Protein AF-A0A820M2E5-F1 (afdb_monomer_lite)

Foldseek 3Di:
DLVVLQVVLVCLLAPVCVQCVDPVSVVVLVVLLVVLLCVLPVDPPDDLVVNCSSQQHPDLSSLNSNVVVLVVDPQLQRSSLVSVLSSLLSVLVSCLVVVVCLPPPNLLSNLLCLVPPQLQDPVLVVLLLLLLDLDRDPVSDHSNSLSRQQRSLSSQLSNQLRADPDRPDALLRSCVRCVVSLVSSCVSCVVPVVVDDPSSVRSNVSNVSSNVSSCCGRNRGPPPNPSD

pLDDT: mean 89.47, std 9.63, range [47.59, 97.31]

Organism: NCBI:txid433720

Structure (mmCIF, N/CA/C/O backbone):
data_AF-A0A820M2E5-F1
#
_entry.id   AF-A0A820M2E5-F1
#
loop_
_atom_site.group_PDB
_atom_site.id
_atom_site.type_symbol
_atom_site.label_atom_id
_atom_site.label_alt_id
_atom_site.label_comp_id
_atom_site.label_asym_id
_atom_site.label_entity_id
_atom_site.label_seq_id
_atom_site.pdbx_PDB_ins_code
_atom_site.Cartn_x
_atom_site.Cartn_y
_atom_site.Cartn_z
_atom_site.occupancy
_atom_site.B_iso_or_equiv
_atom_site.auth_seq_id
_atom_site.auth_comp_id
_atom_site.auth_asym_id
_atom_site.auth_atom_id
_atom_site.pdbx_PDB_model_num
ATOM 1 N N . LEU A 1 1 ? 5.929 -10.810 -19.719 1.00 85.88 1 LEU A N 1
ATOM 2 C CA . LEU A 1 1 ? 5.549 -10.339 -18.376 1.00 85.88 1 LEU A CA 1
ATOM 3 C C . LEU A 1 1 ? 5.476 -8.819 -18.314 1.00 85.88 1 LEU A C 1
ATOM 5 O O . LEU A 1 1 ? 4.366 -8.333 -18.253 1.00 85.88 1 LEU A O 1
ATOM 9 N N . LEU A 1 2 ? 6.574 -8.076 -18.508 1.00 86.81 2 LEU A N 1
ATOM 10 C CA . LEU A 1 2 ? 6.576 -6.595 -18.516 1.00 86.81 2 LEU A CA 1
ATOM 11 C C . LEU A 1 2 ? 5.449 -5.949 -19.348 1.00 86.81 2 LEU A C 1
ATOM 13 O O . LEU A 1 2 ? 4.781 -5.033 -18.896 1.00 86.81 2 LEU A O 1
ATOM 17 N N . LYS A 1 3 ? 5.160 -6.474 -20.549 1.00 91.25 3 LYS A N 1
ATOM 18 C CA . LYS A 1 3 ? 4.032 -5.988 -21.373 1.00 91.25 3 LYS A CA 1
ATOM 19 C C . LYS A 1 3 ? 2.658 -6.162 -20.710 1.00 91.25 3 LYS A C 1
ATOM 21 O O . LYS A 1 3 ? 1.766 -5.359 -20.957 1.00 91.25 3 LYS A O 1
ATOM 26 N N . LEU A 1 4 ? 2.480 -7.233 -19.937 1.00 91.00 4 LEU A N 1
ATOM 27 C CA . LEU A 1 4 ? 1.252 -7.520 -19.198 1.00 91.00 4 LEU A CA 1
ATOM 28 C C . LEU A 1 4 ? 1.141 -6.621 -17.960 1.00 91.00 4 LEU A C 1
ATOM 30 O O . LEU A 1 4 ? 0.063 -6.091 -17.727 1.00 91.00 4 LEU A O 1
ATOM 34 N N . GLU A 1 5 ? 2.249 -6.370 -17.254 1.00 90.50 5 GLU A N 1
ATOM 35 C CA . GLU A 1 5 ? 2.303 -5.387 -16.157 1.00 90.50 5 GLU A CA 1
ATOM 36 C C . GLU A 1 5 ? 1.953 -3.990 -16.634 1.00 90.50 5 GLU A C 1
ATOM 38 O O . GLU A 1 5 ? 1.050 -3.344 -16.112 1.00 90.50 5 GLU A O 1
ATOM 43 N N . TYR A 1 6 ? 2.610 -3.552 -17.704 1.00 91.19 6 TYR A N 1
ATOM 44 C CA . TYR A 1 6 ? 2.337 -2.262 -18.312 1.00 91.19 6 TYR A CA 1
ATOM 45 C C . TYR A 1 6 ? 0.868 -2.136 -18.742 1.00 91.19 6 TYR A C 1
ATOM 47 O O . TYR A 1 6 ? 0.230 -1.101 -18.540 1.00 91.19 6 TYR A O 1
ATOM 55 N N . TRP A 1 7 ? 0.301 -3.202 -19.319 1.00 92.94 7 TRP A N 1
ATOM 56 C CA . TRP A 1 7 ? -1.123 -3.244 -19.644 1.00 92.94 7 TRP A CA 1
ATOM 57 C C . TRP A 1 7 ? -1.994 -3.113 -18.391 1.00 92.94 7 TRP A C 1
ATOM 59 O O . TRP A 1 7 ? -2.935 -2.321 -18.407 1.00 92.94 7 TRP A O 1
ATOM 69 N N . ALA A 1 8 ? -1.671 -3.833 -17.315 1.00 93.31 8 ALA A N 1
ATOM 70 C CA . ALA A 1 8 ? -2.416 -3.776 -16.066 1.00 93.31 8 ALA A CA 1
ATOM 71 C C . ALA A 1 8 ? -2.388 -2.361 -15.466 1.00 93.31 8 ALA A C 1
ATOM 73 O O . ALA A 1 8 ? -3.453 -1.824 -15.162 1.00 93.31 8 ALA A O 1
ATOM 74 N N . TRP A 1 9 ? -1.220 -1.707 -15.420 1.00 93.19 9 TRP A N 1
ATOM 75 C CA . TRP A 1 9 ? -1.083 -0.335 -14.919 1.00 93.19 9 TRP A CA 1
ATOM 76 C C . TRP A 1 9 ? -1.923 0.631 -15.741 1.00 93.19 9 TRP A C 1
ATOM 78 O O . TRP A 1 9 ? -2.683 1.423 -15.194 1.00 93.19 9 TRP A O 1
ATOM 88 N N . LYS A 1 10 ? -1.858 0.517 -17.068 1.00 93.62 10 LYS A N 1
ATOM 89 C CA . LYS A 1 10 ? -2.618 1.370 -17.986 1.00 93.62 10 LYS A CA 1
ATOM 90 C C . LYS A 1 10 ? -4.130 1.179 -17.887 1.00 93.62 10 LYS A C 1
ATOM 92 O O . LYS A 1 10 ? -4.878 2.120 -18.153 1.00 93.62 10 LYS A O 1
ATOM 97 N N . VAL A 1 11 ? -4.588 -0.038 -17.602 1.00 93.12 11 VAL A N 1
ATOM 98 C CA . VAL A 1 11 ? -6.012 -0.317 -17.396 1.00 93.12 11 VAL A CA 1
ATOM 99 C C . VAL A 1 11 ? -6.471 0.264 -16.065 1.00 93.12 11 VAL A C 1
ATOM 101 O O . VAL A 1 11 ? -7.485 0.956 -16.036 1.00 93.12 11 VAL A O 1
ATOM 104 N N . LEU A 1 12 ? -5.713 0.021 -14.995 1.00 92.75 12 LEU A N 1
ATOM 105 C CA . LEU A 1 12 ? -6.026 0.476 -13.640 1.00 92.75 12 LEU A CA 1
ATOM 106 C C . LEU A 1 12 ? -5.887 1.994 -13.463 1.00 92.75 12 LEU A C 1
ATOM 108 O O . LEU A 1 12 ? -6.545 2.559 -12.602 1.00 92.75 12 LEU A O 1
ATOM 112 N N . SER A 1 13 ? -5.089 2.671 -14.290 1.00 93.50 13 SER A N 1
ATOM 113 C CA . SER A 1 13 ? -4.938 4.133 -14.274 1.00 93.50 13 SER A CA 1
ATOM 114 C C . SER A 1 13 ? -6.010 4.888 -15.068 1.00 93.50 13 SER A C 1
ATOM 116 O O . SER A 1 13 ? -5.871 6.084 -15.324 1.00 93.50 13 SER A O 1
ATOM 118 N N . LYS A 1 14 ? -7.020 4.195 -15.590 1.00 90.12 14 LYS A N 1
ATOM 119 C CA . LYS A 1 14 ? -8.089 4.766 -16.420 1.00 90.12 14 LYS A CA 1
ATOM 120 C C . LYS A 1 14 ? -9.437 4.326 -15.863 1.00 90.12 14 LYS A C 1
ATOM 122 O O . LYS A 1 14 ? -9.546 3.948 -14.709 1.00 90.12 14 LYS A O 1
ATOM 127 N N . ASP A 1 15 ? -10.488 4.359 -16.677 1.00 83.38 15 ASP A N 1
ATOM 128 C CA . ASP A 1 15 ? -11.748 3.722 -16.310 1.00 83.38 15 ASP A CA 1
ATOM 129 C C . ASP A 1 15 ? -11.606 2.188 -16.352 1.00 83.38 15 ASP A C 1
ATOM 131 O O . ASP A 1 15 ? -11.762 1.538 -17.399 1.00 83.38 15 ASP A O 1
ATOM 135 N N . SER A 1 16 ? -11.255 1.622 -15.196 1.00 86.31 16 SER A N 1
ATOM 136 C CA . SER A 1 16 ? -11.051 0.187 -15.030 1.00 86.31 16 SER A CA 1
ATOM 137 C C . SER A 1 16 ? -12.342 -0.587 -14.742 1.00 86.31 16 SER A C 1
ATOM 139 O O . SER A 1 16 ? -12.311 -1.817 -14.799 1.00 86.31 16 SER A O 1
ATOM 141 N N . TYR A 1 17 ? -13.491 0.080 -14.535 1.00 86.62 17 TYR A N 1
ATOM 142 C CA . TYR A 1 17 ? -14.762 -0.559 -14.149 1.00 86.62 17 TYR A CA 1
ATOM 143 C C . TYR A 1 17 ? -15.252 -1.602 -15.156 1.00 86.62 17 TYR A C 1
ATOM 145 O O . TYR A 1 17 ? -15.780 -2.645 -14.771 1.00 86.62 17 TYR A O 1
ATOM 153 N N . GLN A 1 18 ? -15.022 -1.368 -16.450 1.00 86.06 18 GLN A N 1
ATOM 154 C CA . GLN A 1 18 ? -15.348 -2.343 -17.499 1.00 86.06 18 GLN A CA 1
ATOM 155 C C . GLN A 1 18 ? -14.561 -3.663 -17.363 1.00 86.06 18 GLN A C 1
ATOM 157 O O . GLN A 1 18 ? -15.005 -4.688 -17.878 1.00 86.06 18 GLN A O 1
ATOM 162 N N . TRP A 1 19 ? -13.414 -3.642 -16.674 1.00 88.38 19 TRP A N 1
ATOM 163 C CA . TRP A 1 19 ? -12.538 -4.792 -16.452 1.00 88.38 19 TRP A CA 1
ATOM 164 C C . TRP A 1 19 ? -12.766 -5.392 -15.063 1.00 88.38 19 TRP A C 1
ATOM 166 O O . TRP A 1 19 ? -13.114 -6.562 -14.963 1.00 88.38 19 TRP A O 1
ATOM 176 N N . ILE A 1 20 ? -12.639 -4.604 -13.991 1.00 87.38 20 ILE A N 1
ATOM 177 C CA . ILE A 1 20 ? -12.653 -5.115 -12.605 1.00 87.38 20 ILE A CA 1
ATOM 178 C C . ILE A 1 20 ? -14.000 -5.724 -12.187 1.00 87.38 20 ILE A C 1
ATOM 180 O O . ILE A 1 20 ? -14.029 -6.605 -11.333 1.00 87.38 20 ILE A O 1
ATOM 184 N N . ASN A 1 21 ? -15.104 -5.326 -12.830 1.00 87.25 21 ASN A N 1
ATOM 185 C CA . ASN A 1 21 ? -16.430 -5.892 -12.568 1.00 87.25 21 ASN A CA 1
ATOM 186 C C . ASN A 1 21 ? -16.652 -7.254 -13.243 1.00 87.25 21 ASN A C 1
ATOM 188 O O . ASN A 1 21 ? -17.656 -7.919 -12.989 1.00 87.25 21 ASN A O 1
ATOM 192 N N . GLN A 1 22 ? -15.739 -7.683 -14.116 1.00 91.19 22 GLN A N 1
ATOM 193 C CA . GLN A 1 22 ? -15.804 -8.997 -14.742 1.00 91.19 22 GLN A CA 1
ATOM 194 C C . GLN A 1 22 ? -14.931 -9.988 -13.957 1.00 91.19 22 GLN A C 1
ATOM 196 O O . GLN A 1 22 ? -13.719 -9.772 -13.844 1.00 91.19 22 GLN A O 1
ATOM 201 N N . PRO A 1 23 ? -15.482 -11.127 -13.493 1.00 92.44 23 PRO A N 1
ATOM 202 C CA . PRO A 1 23 ? -14.745 -12.084 -12.663 1.00 92.44 23 PRO A CA 1
ATOM 203 C C . PRO A 1 23 ? -13.421 -12.569 -13.271 1.00 92.44 23 PRO A C 1
ATOM 205 O O . PRO A 1 23 ? -12.440 -12.755 -12.556 1.00 92.44 23 PRO A O 1
ATOM 208 N N . ASN A 1 24 ? -13.365 -12.731 -14.597 1.00 93.12 24 ASN A N 1
ATOM 209 C CA . ASN A 1 24 ? -12.165 -13.201 -15.294 1.00 93.12 24 ASN A CA 1
ATOM 210 C C . ASN A 1 24 ? -11.008 -12.197 -15.215 1.00 93.12 24 ASN A C 1
ATOM 212 O O . ASN A 1 24 ? -9.865 -12.597 -15.005 1.00 93.12 24 ASN A O 1
ATOM 216 N N . TYR A 1 25 ? -11.296 -10.903 -15.370 1.00 92.25 25 TYR A N 1
ATOM 217 C CA . TYR A 1 25 ? -10.277 -9.857 -15.290 1.00 92.25 25 TYR A CA 1
ATOM 218 C C . TYR A 1 25 ? -9.875 -9.585 -13.845 1.00 92.25 25 TYR A C 1
ATOM 220 O O . TYR A 1 25 ? -8.689 -9.427 -13.574 1.00 92.25 25 TYR A O 1
ATOM 228 N N . LEU A 1 26 ? -10.824 -9.626 -12.908 1.00 92.62 26 LEU A N 1
ATOM 229 C CA . LEU A 1 26 ? -10.514 -9.566 -11.481 1.00 92.62 26 LEU A CA 1
ATOM 230 C C . LEU A 1 26 ? -9.546 -10.691 -11.072 1.00 92.62 26 LEU A C 1
ATOM 232 O O . LEU A 1 26 ? -8.508 -10.433 -10.465 1.00 92.62 26 LEU A O 1
ATOM 236 N N . ASN A 1 27 ? -9.834 -11.931 -11.483 1.00 94.06 27 ASN A N 1
ATOM 237 C CA . ASN A 1 27 ? -8.951 -13.069 -11.234 1.00 94.06 27 ASN A CA 1
ATOM 238 C C . ASN A 1 27 ? -7.590 -12.920 -11.931 1.00 94.06 27 ASN A C 1
ATOM 240 O O . ASN A 1 27 ? -6.564 -13.294 -11.363 1.00 94.06 27 ASN A O 1
ATOM 244 N N . LEU A 1 28 ? -7.561 -12.354 -13.142 1.00 93.94 28 LEU A N 1
ATOM 245 C CA . LEU A 1 28 ? -6.315 -12.055 -13.844 1.00 93.94 28 LEU A CA 1
ATOM 246 C C . LEU A 1 28 ? -5.443 -11.084 -13.040 1.00 93.94 28 LEU A C 1
ATOM 248 O O . LEU A 1 28 ? -4.263 -11.371 -12.866 1.00 93.94 28 LEU A O 1
ATOM 252 N N . PHE A 1 29 ? -6.005 -9.989 -12.517 1.00 94.69 29 PHE A N 1
ATOM 253 C CA . PHE A 1 29 ? -5.252 -9.041 -11.692 1.00 94.69 29 PHE A CA 1
ATOM 254 C C . PHE A 1 29 ? -4.694 -9.713 -10.437 1.00 94.69 29 PHE A C 1
ATOM 256 O O . PHE A 1 29 ? -3.494 -9.629 -10.192 1.00 94.69 29 PHE A O 1
ATOM 263 N N . TYR A 1 30 ? -5.511 -10.457 -9.685 1.00 94.00 30 TYR A N 1
ATOM 264 C CA . TYR A 1 30 ? -5.023 -11.168 -8.497 1.00 94.00 30 TYR A CA 1
ATOM 265 C C . TYR A 1 30 ? -3.935 -12.195 -8.819 1.00 94.00 30 TYR A C 1
ATOM 267 O O . TYR A 1 30 ? -2.933 -12.279 -8.107 1.00 94.00 30 TYR A O 1
ATOM 275 N N . THR A 1 31 ? -4.102 -12.941 -9.911 1.00 94.50 31 THR A N 1
ATOM 276 C CA . THR A 1 31 ? -3.107 -13.918 -10.365 1.00 94.50 31 THR A CA 1
ATOM 277 C C . THR A 1 31 ? -1.801 -13.228 -10.738 1.00 94.50 31 THR A C 1
ATOM 279 O O . THR A 1 31 ? -0.737 -13.691 -10.336 1.00 94.50 31 THR A O 1
ATOM 282 N N . LEU A 1 32 ? -1.872 -12.109 -11.463 1.00 93.69 32 LEU A N 1
ATOM 283 C CA . LEU A 1 32 ? -0.703 -11.337 -11.873 1.00 93.69 32 LEU A CA 1
ATOM 284 C C . LEU A 1 32 ? 0.063 -10.804 -10.660 1.00 93.69 32 LEU A C 1
ATOM 286 O O . LEU A 1 32 ? 1.264 -11.021 -10.539 1.00 93.69 32 LEU A O 1
ATOM 290 N N . ILE A 1 33 ? -0.652 -10.199 -9.711 1.00 92.94 33 ILE A N 1
ATOM 291 C CA . ILE A 1 33 ? -0.074 -9.660 -8.478 1.00 92.94 33 ILE A CA 1
ATOM 292 C C . ILE A 1 33 ? 0.615 -10.757 -7.660 1.00 92.94 33 ILE A C 1
ATOM 294 O O . ILE A 1 33 ? 1.745 -10.580 -7.202 1.00 92.94 33 ILE A O 1
ATOM 298 N N . SER A 1 34 ? -0.051 -11.902 -7.485 1.00 92.44 34 SER A N 1
ATOM 299 C CA . SER A 1 34 ? 0.506 -13.042 -6.754 1.00 92.44 34 SER A CA 1
ATOM 300 C C . SER A 1 34 ? 1.724 -13.631 -7.466 1.00 92.44 34 SER A C 1
ATOM 302 O O . SER A 1 34 ? 2.729 -13.951 -6.827 1.00 92.44 34 SER A O 1
ATOM 304 N N . PHE A 1 35 ? 1.665 -13.737 -8.793 1.00 92.25 35 PHE A N 1
ATOM 305 C CA . PHE A 1 35 ? 2.780 -14.207 -9.602 1.00 92.25 35 PHE A CA 1
ATOM 306 C C . PHE A 1 35 ? 3.997 -13.285 -9.461 1.00 92.25 35 PHE A C 1
ATOM 308 O O . PHE A 1 35 ? 5.088 -13.776 -9.182 1.00 92.25 35 PHE A O 1
ATOM 315 N N . ASN A 1 36 ? 3.810 -11.966 -9.556 1.00 89.94 36 ASN A N 1
ATOM 316 C CA . ASN A 1 36 ? 4.900 -11.000 -9.405 1.00 89.94 36 ASN A CA 1
ATOM 317 C C . ASN A 1 36 ? 5.491 -11.016 -8.009 1.00 89.94 36 ASN A C 1
ATOM 319 O O . ASN A 1 36 ? 6.707 -11.010 -7.882 1.00 89.94 36 ASN A O 1
ATOM 323 N N . LYS A 1 37 ? 4.653 -11.093 -6.969 1.00 92.56 37 LYS A N 1
ATOM 324 C CA . LYS A 1 37 ? 5.135 -11.217 -5.591 1.00 92.56 37 LYS A CA 1
ATOM 325 C C . LYS A 1 37 ? 6.072 -12.418 -5.459 1.00 92.56 37 LYS A C 1
ATOM 327 O O . LYS A 1 37 ? 7.194 -12.279 -4.991 1.00 92.56 37 LYS A O 1
ATOM 332 N N . ASN A 1 38 ? 5.645 -13.589 -5.930 1.00 92.38 38 ASN A N 1
ATOM 333 C CA . ASN A 1 38 ? 6.494 -14.777 -5.889 1.00 92.38 38 ASN A CA 1
ATOM 334 C C . ASN A 1 38 ? 7.771 -14.597 -6.718 1.00 92.38 38 ASN A C 1
ATOM 336 O O . ASN A 1 38 ? 8.840 -14.984 -6.264 1.00 92.38 38 ASN A O 1
ATOM 340 N N . LEU A 1 39 ? 7.670 -14.003 -7.909 1.00 90.38 39 LEU A N 1
ATOM 341 C CA . LEU A 1 39 ? 8.815 -13.779 -8.787 1.00 90.38 39 LEU A CA 1
ATOM 342 C C . LEU A 1 39 ? 9.854 -12.832 -8.166 1.00 90.38 39 LEU A C 1
ATOM 344 O O . LEU A 1 39 ? 11.046 -13.083 -8.279 1.00 90.38 39 LEU A O 1
ATOM 348 N N . ILE A 1 40 ? 9.400 -11.760 -7.520 1.00 91.00 40 ILE A N 1
ATOM 349 C CA . ILE A 1 40 ? 10.244 -10.702 -6.957 1.00 91.00 40 ILE A CA 1
ATOM 350 C C . ILE A 1 40 ? 10.915 -11.167 -5.662 1.00 91.00 40 ILE A C 1
ATOM 352 O O . ILE A 1 40 ? 12.115 -10.963 -5.506 1.00 91.00 40 ILE A O 1
ATOM 356 N N . PHE A 1 41 ? 10.165 -11.822 -4.772 1.00 92.12 41 PHE A N 1
ATOM 357 C CA . PHE A 1 41 ? 10.609 -12.085 -3.397 1.00 92.12 41 PHE A CA 1
ATOM 358 C C . PHE A 1 41 ? 11.112 -13.515 -3.143 1.00 92.12 41 PHE A C 1
ATOM 360 O O . PHE A 1 41 ? 11.734 -13.755 -2.116 1.00 92.12 41 PHE A O 1
ATOM 367 N N . ASN A 1 42 ? 10.874 -14.473 -4.051 1.00 92.19 42 ASN A N 1
ATOM 368 C CA . ASN A 1 42 ? 11.311 -15.869 -3.858 1.00 92.19 42 ASN A CA 1
ATOM 369 C C . ASN A 1 42 ? 12.410 -16.320 -4.837 1.00 92.19 42 ASN A C 1
ATOM 371 O O . ASN A 1 42 ? 12.775 -17.498 -4.841 1.00 92.19 42 ASN A O 1
ATOM 375 N N . TYR A 1 43 ? 12.910 -15.427 -5.697 1.00 89.50 43 TYR A N 1
ATOM 376 C CA . TYR A 1 43 ? 13.923 -15.754 -6.704 1.00 89.50 43 TYR A CA 1
ATOM 377 C C . TYR A 1 43 ? 15.081 -14.748 -6.690 1.00 89.50 43 TYR A C 1
ATOM 379 O O . TYR A 1 43 ? 15.100 -13.773 -7.442 1.00 89.50 43 TYR A O 1
ATOM 387 N N . ASP A 1 44 ? 16.097 -15.050 -5.883 1.00 86.88 44 ASP A N 1
ATOM 388 C CA . ASP A 1 44 ? 17.257 -14.176 -5.644 1.00 86.88 44 ASP A CA 1
ATOM 389 C C . ASP A 1 44 ? 18.145 -13.948 -6.878 1.00 86.88 44 ASP A C 1
ATOM 391 O O . ASP A 1 44 ? 18.918 -12.998 -6.921 1.00 86.88 44 ASP A O 1
ATOM 395 N N . TYR A 1 45 ? 18.052 -14.801 -7.904 1.00 91.00 45 TYR A N 1
ATOM 396 C CA . TYR A 1 45 ? 18.866 -14.668 -9.119 1.00 91.00 45 TYR A CA 1
ATOM 397 C C . TYR A 1 45 ? 18.356 -13.597 -10.095 1.00 91.00 45 TYR A C 1
ATOM 399 O O . TYR A 1 45 ? 19.003 -13.344 -11.113 1.00 91.00 45 TYR A O 1
ATOM 407 N N . ILE A 1 46 ? 17.173 -13.026 -9.854 1.00 91.25 46 ILE A N 1
ATOM 408 C CA . ILE A 1 46 ? 16.621 -11.960 -10.692 1.00 91.25 46 ILE A CA 1
ATOM 409 C C . ILE A 1 46 ? 17.199 -10.632 -10.212 1.00 91.25 46 ILE A C 1
ATOM 411 O O . ILE A 1 46 ? 17.102 -10.307 -9.034 1.00 91.25 46 ILE A O 1
ATOM 415 N N . ASP A 1 47 ? 17.775 -9.867 -11.137 1.00 93.19 47 ASP A N 1
ATOM 416 C CA . ASP A 1 47 ? 18.321 -8.539 -10.859 1.00 93.19 47 ASP A CA 1
ATOM 417 C C . ASP A 1 47 ? 17.242 -7.581 -10.328 1.00 93.19 47 ASP A C 1
ATOM 419 O O . ASP A 1 47 ? 16.119 -7.544 -10.848 1.00 93.19 47 ASP A O 1
ATOM 423 N N . ASP A 1 48 ? 17.586 -6.777 -9.323 1.00 93.38 48 ASP A N 1
ATOM 424 C CA . ASP A 1 48 ? 16.617 -5.907 -8.656 1.00 93.38 48 ASP A CA 1
ATOM 425 C C . ASP A 1 48 ? 16.079 -4.808 -9.578 1.00 93.38 48 ASP A C 1
ATOM 427 O O . ASP A 1 48 ? 14.929 -4.406 -9.423 1.00 93.38 48 ASP A O 1
ATOM 431 N N . ASN A 1 49 ? 16.816 -4.385 -10.614 1.00 93.38 49 ASN A N 1
ATOM 432 C CA . ASN A 1 49 ? 16.274 -3.452 -11.608 1.00 93.38 49 ASN A CA 1
ATOM 433 C C . ASN A 1 49 ? 15.183 -4.110 -12.461 1.00 93.38 49 ASN A C 1
ATOM 435 O O . ASN A 1 49 ? 14.225 -3.452 -12.867 1.00 93.38 49 ASN A O 1
ATOM 439 N N . ILE A 1 50 ? 15.295 -5.417 -12.727 1.00 92.12 50 ILE A N 1
ATOM 440 C CA . ILE A 1 50 ? 14.245 -6.171 -13.424 1.00 92.12 50 ILE A CA 1
ATOM 441 C C . ILE A 1 50 ? 13.027 -6.323 -12.510 1.00 92.12 50 ILE A C 1
ATOM 443 O O . ILE A 1 50 ? 11.900 -6.152 -12.978 1.00 92.12 50 ILE A O 1
ATOM 447 N N . LYS A 1 51 ? 13.237 -6.615 -11.219 1.00 93.50 51 LYS A N 1
ATOM 448 C CA . LYS A 1 51 ? 12.155 -6.664 -10.221 1.00 93.50 51 LYS A CA 1
ATOM 449 C C . LYS A 1 51 ? 11.442 -5.312 -10.113 1.00 93.50 51 LYS A C 1
ATOM 451 O O . LYS A 1 51 ? 10.216 -5.269 -10.184 1.00 93.50 51 LYS A O 1
ATOM 456 N N . ALA A 1 52 ? 12.201 -4.219 -10.047 1.00 93.44 52 ALA A N 1
ATOM 457 C CA . ALA A 1 52 ? 11.677 -2.859 -10.030 1.00 93.44 52 ALA A CA 1
ATOM 458 C C . ALA A 1 52 ? 10.838 -2.563 -11.281 1.00 93.44 52 ALA A C 1
ATOM 460 O O . ALA A 1 52 ? 9.706 -2.116 -11.153 1.00 93.44 52 ALA A O 1
ATOM 461 N N . ALA A 1 53 ? 11.327 -2.895 -12.481 1.00 91.56 53 ALA A N 1
ATOM 462 C CA . ALA A 1 53 ? 10.596 -2.677 -13.736 1.00 91.56 53 ALA A CA 1
ATOM 463 C C . ALA A 1 53 ? 9.305 -3.513 -13.873 1.00 91.56 53 ALA A C 1
ATOM 465 O O . ALA A 1 53 ? 8.445 -3.205 -14.696 1.00 91.56 53 ALA A O 1
ATOM 466 N N . LEU A 1 54 ? 9.164 -4.599 -13.106 1.00 90.75 54 LEU A N 1
ATOM 467 C CA . LEU A 1 54 ? 7.931 -5.390 -13.052 1.00 90.75 54 LEU A CA 1
ATOM 468 C C . LEU A 1 54 ? 6.880 -4.789 -12.120 1.00 90.75 54 LEU A C 1
ATOM 470 O O . LEU A 1 54 ? 5.700 -5.103 -12.259 1.00 90.75 54 LEU A O 1
ATOM 474 N N . LEU A 1 55 ? 7.304 -3.978 -11.156 1.00 91.69 55 LEU A N 1
ATOM 475 C CA . LEU A 1 55 ? 6.473 -3.576 -10.032 1.00 91.69 55 LEU A CA 1
ATOM 476 C C . LEU A 1 55 ? 6.183 -2.076 -10.015 1.00 91.69 55 LEU A C 1
ATOM 478 O O . LEU A 1 55 ? 5.060 -1.677 -9.730 1.00 91.69 55 LEU A O 1
ATOM 482 N N . ILE A 1 56 ? 7.176 -1.253 -10.332 1.00 92.75 56 ILE A N 1
ATOM 483 C CA . ILE A 1 56 ? 7.066 0.201 -10.376 1.00 92.75 56 ILE A CA 1
ATOM 484 C C . ILE A 1 56 ? 6.572 0.588 -11.778 1.00 92.75 56 ILE A C 1
ATOM 486 O O . ILE A 1 56 ? 7.163 0.148 -12.765 1.00 92.75 56 ILE A O 1
ATOM 490 N N . PRO A 1 57 ? 5.493 1.382 -11.908 1.00 92.38 57 PRO A N 1
ATOM 491 C CA . PRO A 1 57 ? 5.015 1.807 -13.219 1.00 92.38 57 PRO A CA 1
ATOM 492 C C . PRO A 1 57 ? 6.038 2.699 -13.921 1.00 92.38 57 PRO A C 1
ATOM 494 O O . PRO A 1 57 ? 6.825 3.373 -13.274 1.00 92.38 57 PRO A O 1
ATOM 497 N N . ASP A 1 58 ? 5.966 2.775 -15.249 1.00 88.56 58 ASP A N 1
ATOM 498 C CA . ASP A 1 58 ? 6.947 3.526 -16.047 1.00 88.56 58 ASP A CA 1
ATOM 499 C C . ASP A 1 58 ? 6.793 5.056 -15.955 1.00 88.56 58 ASP A C 1
ATOM 501 O O . ASP A 1 58 ? 7.700 5.800 -16.329 1.00 88.56 58 ASP A O 1
ATOM 505 N N . THR A 1 59 ? 5.625 5.557 -15.535 1.00 94.25 59 THR A N 1
ATOM 506 C CA . THR A 1 59 ? 5.308 6.995 -15.588 1.00 94.25 59 THR A CA 1
ATOM 507 C C . THR A 1 59 ? 4.445 7.451 -14.419 1.00 94.25 59 THR A C 1
ATOM 509 O O . THR A 1 59 ? 3.498 6.755 -14.044 1.00 94.25 59 THR A O 1
ATOM 512 N N . ILE A 1 60 ? 4.678 8.682 -13.958 1.00 95.62 60 ILE A N 1
ATOM 513 C CA . ILE A 1 60 ? 3.859 9.374 -12.948 1.00 95.62 60 ILE A CA 1
ATOM 514 C C . ILE A 1 60 ? 2.375 9.453 -13.358 1.00 95.62 60 ILE A C 1
ATOM 516 O O . ILE A 1 60 ? 1.498 9.288 -12.514 1.00 95.62 60 ILE A O 1
ATOM 520 N N . ASP A 1 61 ? 2.072 9.613 -14.650 1.00 96.31 61 ASP A N 1
ATOM 521 C CA . ASP A 1 61 ? 0.689 9.685 -15.149 1.00 96.31 61 ASP A CA 1
ATOM 522 C C . ASP A 1 61 ? -0.140 8.429 -14.832 1.00 96.31 61 ASP A C 1
ATOM 524 O O . ASP A 1 61 ? -1.345 8.522 -14.597 1.00 96.31 61 ASP A O 1
ATOM 528 N N . LEU A 1 62 ? 0.493 7.249 -14.791 1.00 95.25 62 LEU A N 1
ATOM 529 C CA . LEU A 1 62 ? -0.185 6.001 -14.423 1.00 95.25 62 LEU A CA 1
ATOM 530 C C . LEU A 1 62 ? -0.576 6.006 -12.938 1.00 95.25 62 LEU A C 1
ATOM 532 O O . LEU A 1 62 ? -1.689 5.610 -12.596 1.00 95.25 62 LEU A O 1
ATOM 536 N N . ILE A 1 63 ? 0.306 6.505 -12.070 1.00 95.81 63 ILE A N 1
ATOM 537 C CA . ILE A 1 63 ? 0.027 6.668 -10.638 1.00 95.81 63 ILE A CA 1
ATOM 538 C C . ILE A 1 63 ? -1.071 7.712 -10.415 1.00 95.81 63 ILE A C 1
ATOM 540 O O . ILE A 1 63 ? -2.036 7.446 -9.700 1.00 95.81 63 ILE A O 1
ATOM 544 N N . ASN A 1 64 ? -0.984 8.863 -11.087 1.00 96.44 64 ASN A N 1
ATOM 545 C CA . ASN A 1 64 ? -2.013 9.901 -11.010 1.00 96.44 64 ASN A CA 1
ATOM 546 C C . ASN A 1 64 ? -3.383 9.372 -11.433 1.00 96.44 64 ASN A C 1
ATOM 548 O O . ASN A 1 64 ? -4.369 9.605 -10.741 1.00 96.44 64 ASN A O 1
ATOM 552 N N . GLY A 1 65 ? -3.444 8.609 -12.527 1.00 96.19 65 GLY A N 1
ATOM 553 C CA . GLY A 1 65 ? -4.689 8.001 -12.986 1.00 96.19 65 GLY A CA 1
ATOM 554 C C . GLY A 1 65 ? -5.310 7.045 -11.962 1.00 96.19 65 GLY A C 1
ATOM 555 O O . GLY A 1 65 ? -6.528 7.043 -11.784 1.00 96.19 65 GLY A O 1
ATOM 556 N N . ILE A 1 66 ? -4.487 6.279 -11.237 1.00 95.81 66 ILE A N 1
ATOM 557 C CA . ILE A 1 66 ? -4.957 5.407 -10.150 1.00 95.81 66 ILE A CA 1
ATOM 558 C C . ILE A 1 66 ? -5.522 6.231 -8.998 1.00 95.81 66 ILE A C 1
ATOM 560 O O . ILE A 1 66 ? -6.635 5.962 -8.548 1.00 95.81 66 ILE A O 1
ATOM 564 N N . PHE A 1 67 ? -4.802 7.255 -8.539 1.00 96.12 67 PHE A N 1
ATOM 565 C CA . PHE A 1 67 ? -5.275 8.105 -7.447 1.00 96.12 67 PHE A CA 1
ATOM 566 C C . PHE A 1 67 ? -6.531 8.899 -7.816 1.00 96.12 67 PHE A C 1
ATOM 568 O O . PHE A 1 67 ? -7.461 9.005 -7.014 1.00 96.12 67 PHE A O 1
ATOM 575 N N . GLU A 1 68 ? -6.632 9.380 -9.055 1.00 95.25 68 GLU A N 1
ATOM 576 C CA . GLU A 1 68 ? -7.869 9.963 -9.573 1.00 95.25 68 GLU A CA 1
ATOM 577 C C . GLU A 1 68 ? -9.031 8.969 -9.525 1.00 95.25 68 GLU A C 1
ATOM 579 O O . GLU A 1 68 ? -10.146 9.349 -9.155 1.00 95.25 68 GLU A O 1
ATOM 584 N N . GLN A 1 69 ? -8.792 7.705 -9.887 1.00 93.94 69 GLN A N 1
ATOM 585 C CA . GLN A 1 69 ? -9.824 6.680 -9.807 1.00 93.94 69 GLN A CA 1
ATOM 586 C C . GLN A 1 69 ? -10.238 6.423 -8.352 1.00 93.94 69 GLN A C 1
ATOM 588 O O . GLN A 1 69 ? -11.436 6.439 -8.073 1.00 93.94 69 GLN A O 1
ATOM 593 N N . ILE A 1 70 ? -9.284 6.281 -7.424 1.00 94.12 70 ILE A N 1
ATOM 594 C CA . ILE A 1 70 ? -9.559 6.150 -5.983 1.00 94.12 70 ILE A CA 1
ATOM 595 C C . ILE A 1 70 ? -10.479 7.274 -5.496 1.00 94.12 70 ILE A C 1
ATOM 597 O O . ILE A 1 70 ? -11.481 7.014 -4.827 1.00 94.12 70 ILE A O 1
ATOM 601 N N . ASN A 1 71 ? -10.175 8.515 -5.875 1.00 92.94 71 ASN A N 1
ATOM 602 C CA . ASN A 1 71 ? -10.928 9.690 -5.440 1.00 92.94 71 ASN A CA 1
ATOM 603 C C . ASN A 1 71 ? -12.349 9.738 -6.029 1.00 92.94 71 ASN A C 1
ATOM 605 O O . ASN A 1 71 ? -13.258 10.297 -5.414 1.00 92.94 71 ASN A O 1
ATOM 609 N N . ARG A 1 72 ? -12.566 9.154 -7.215 1.00 91.94 72 ARG A N 1
ATOM 610 C CA . ARG A 1 72 ? -13.891 9.066 -7.857 1.00 91.94 72 ARG A CA 1
ATOM 611 C C . ARG A 1 72 ? -14.731 7.898 -7.330 1.00 91.94 72 ARG A C 1
ATOM 613 O O . ARG A 1 72 ? -15.958 7.953 -7.443 1.00 91.94 72 ARG A O 1
ATOM 620 N N . THR A 1 73 ? -14.108 6.865 -6.764 1.00 92.69 73 THR A N 1
ATOM 621 C CA . THR A 1 73 ? -14.797 5.672 -6.258 1.00 92.69 73 THR A CA 1
ATOM 622 C C . THR A 1 73 ? -15.582 5.968 -4.976 1.00 92.69 73 THR A C 1
ATOM 624 O O . THR A 1 73 ? -15.034 6.340 -3.931 1.00 92.69 73 THR A O 1
ATOM 627 N N . LYS A 1 74 ? -16.905 5.780 -5.068 1.00 91.56 74 LYS A N 1
ATOM 628 C CA . LYS A 1 74 ? -17.865 6.008 -3.975 1.00 91.56 74 LYS A CA 1
ATOM 629 C C . LYS A 1 74 ? -18.223 4.749 -3.191 1.00 91.56 74 LYS A C 1
ATOM 631 O O . LYS A 1 74 ? -18.704 4.880 -2.074 1.00 91.56 74 LYS A O 1
ATOM 636 N N . ASP A 1 75 ? -18.052 3.570 -3.784 1.00 93.81 75 ASP A N 1
ATOM 637 C CA . ASP A 1 75 ? -18.273 2.308 -3.082 1.00 93.81 75 ASP A CA 1
ATOM 638 C C . ASP A 1 75 ? -17.063 2.010 -2.191 1.00 93.81 75 ASP A C 1
ATOM 640 O O . ASP A 1 75 ? -15.944 1.827 -2.671 1.00 93.81 75 ASP A O 1
ATOM 644 N N . ASP A 1 76 ? -17.283 1.976 -0.881 1.00 93.19 76 ASP A N 1
ATOM 645 C CA . ASP A 1 76 ? -16.224 1.709 0.088 1.00 93.19 76 ASP A CA 1
ATOM 646 C C . ASP A 1 76 ? -15.716 0.261 0.024 1.00 93.19 76 ASP A C 1
ATOM 648 O O . ASP A 1 76 ? -14.638 -0.026 0.542 1.00 93.19 76 ASP A O 1
ATOM 652 N N . ASN A 1 77 ? -16.466 -0.650 -0.606 1.00 94.25 77 ASN A N 1
ATOM 653 C CA . ASN A 1 77 ? -16.095 -2.053 -0.793 1.00 94.25 77 ASN A CA 1
ATOM 654 C C . ASN A 1 77 ? -15.686 -2.381 -2.235 1.00 94.25 77 ASN A C 1
ATOM 656 O O . ASN A 1 77 ? -15.626 -3.557 -2.601 1.00 94.25 77 ASN A O 1
ATOM 660 N N . ASP A 1 78 ? -15.378 -1.365 -3.044 1.00 94.44 78 ASP A N 1
ATOM 661 C CA . ASP A 1 78 ? -14.990 -1.560 -4.437 1.00 94.44 78 ASP A CA 1
ATOM 662 C C . ASP A 1 78 ? -13.766 -2.503 -4.553 1.00 94.44 78 ASP A C 1
ATOM 664 O O . ASP A 1 78 ? -12.761 -2.308 -3.844 1.00 94.44 78 ASP A O 1
ATOM 668 N N . PRO A 1 79 ? -13.805 -3.525 -5.434 1.00 93.56 79 PRO A N 1
ATOM 669 C CA . PRO A 1 79 ? -12.679 -4.429 -5.669 1.00 93.56 79 PRO A CA 1
ATOM 670 C C . PRO A 1 79 ? -11.392 -3.715 -6.095 1.00 93.56 79 PRO A C 1
ATOM 672 O O . PRO A 1 79 ? -10.299 -4.217 -5.818 1.00 93.56 79 PRO A O 1
ATOM 675 N N . PHE A 1 80 ? -11.506 -2.539 -6.722 1.00 95.44 80 PHE A N 1
ATOM 676 C CA . PHE A 1 80 ? -10.381 -1.709 -7.142 1.00 95.44 80 PHE A CA 1
ATOM 677 C C . PHE A 1 80 ? -9.414 -1.419 -5.994 1.00 95.44 80 PHE A C 1
ATOM 679 O O . PHE A 1 80 ? -8.207 -1.593 -6.155 1.00 95.44 80 PHE A O 1
ATOM 686 N N . PHE A 1 81 ? -9.937 -1.070 -4.812 1.00 95.81 81 PHE A N 1
ATOM 687 C CA . PHE A 1 81 ? -9.111 -0.819 -3.629 1.00 95.81 81 PHE A CA 1
ATOM 688 C C . PHE A 1 81 ? -8.269 -2.031 -3.260 1.00 95.81 81 PHE A C 1
ATOM 690 O O . PHE A 1 81 ? -7.096 -1.889 -2.943 1.00 95.81 81 PHE A O 1
ATOM 697 N N . THR A 1 82 ? -8.835 -3.235 -3.360 1.00 95.00 82 THR A N 1
ATOM 698 C CA . THR A 1 82 ? -8.099 -4.461 -3.032 1.00 95.00 82 THR A CA 1
ATOM 699 C C . THR A 1 82 ? -6.966 -4.703 -4.026 1.00 95.00 82 THR A C 1
ATOM 701 O O . THR A 1 82 ? -5.860 -5.042 -3.616 1.00 95.00 82 THR A O 1
ATOM 704 N N . ILE A 1 83 ? -7.222 -4.515 -5.325 1.00 95.19 83 ILE A N 1
ATOM 705 C CA . ILE A 1 83 ? -6.211 -4.683 -6.381 1.00 95.19 83 ILE A CA 1
ATOM 706 C C . ILE A 1 83 ? -5.053 -3.703 -6.164 1.00 95.19 83 ILE A C 1
ATOM 708 O O . ILE A 1 83 ? -3.899 -4.124 -6.098 1.00 95.19 83 ILE A O 1
ATOM 712 N N . ILE A 1 84 ? -5.365 -2.412 -6.018 1.00 95.75 84 ILE A N 1
ATOM 713 C CA . ILE A 1 84 ? -4.350 -1.369 -5.850 1.00 95.75 84 ILE A CA 1
ATOM 714 C C . ILE A 1 84 ? -3.598 -1.534 -4.534 1.00 95.75 84 ILE A C 1
ATOM 716 O O . ILE A 1 84 ? -2.375 -1.431 -4.536 1.00 95.75 84 ILE A O 1
ATOM 720 N N . SER A 1 85 ? -4.287 -1.864 -3.437 1.00 96.81 85 SER A N 1
ATOM 721 C CA . SER A 1 85 ? -3.633 -2.155 -2.161 1.00 96.81 85 SER A CA 1
ATOM 722 C C . SER A 1 85 ? -2.571 -3.233 -2.300 1.00 96.81 85 SER A C 1
ATOM 724 O O . SER A 1 85 ? -1.452 -3.022 -1.861 1.00 96.81 85 SER A O 1
ATOM 726 N N . LEU A 1 86 ? -2.868 -4.358 -2.954 1.00 95.12 86 LEU A N 1
ATOM 727 C CA . LEU A 1 86 ? -1.881 -5.431 -3.092 1.00 95.12 86 LEU A CA 1
ATOM 728 C C . LEU A 1 86 ? -0.656 -5.010 -3.920 1.00 95.12 86 LEU A C 1
ATOM 730 O O . LEU A 1 86 ? 0.456 -5.458 -3.643 1.00 95.12 86 LEU A O 1
ATOM 734 N N . TRP A 1 87 ? -0.839 -4.156 -4.928 1.00 94.19 87 TRP A N 1
ATOM 735 C CA . TRP A 1 87 ? 0.278 -3.605 -5.694 1.00 94.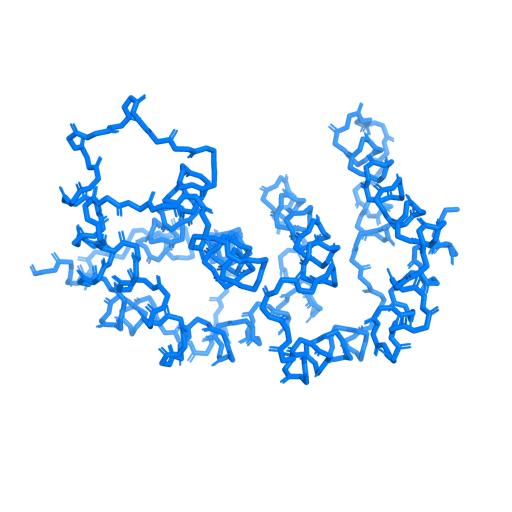19 87 TRP A CA 1
ATOM 736 C C . TRP A 1 87 ? 1.120 -2.624 -4.890 1.00 94.19 87 TRP A C 1
ATOM 738 O O . TRP A 1 87 ? 2.340 -2.770 -4.861 1.00 94.19 87 TRP A O 1
ATOM 748 N N . LEU A 1 88 ? 0.489 -1.675 -4.201 1.00 95.62 88 LEU A N 1
ATOM 749 C CA . LEU A 1 88 ? 1.204 -0.727 -3.352 1.00 95.62 88 LEU A CA 1
ATOM 750 C C . LEU A 1 88 ? 1.893 -1.423 -2.175 1.00 95.62 88 LEU A C 1
ATOM 752 O O . LEU A 1 88 ? 3.026 -1.080 -1.852 1.00 95.62 88 LEU A O 1
ATOM 756 N N . ASP A 1 89 ? 1.268 -2.439 -1.580 1.00 95.62 89 ASP A N 1
ATOM 757 C CA . ASP A 1 89 ? 1.868 -3.238 -0.511 1.00 95.62 89 ASP A CA 1
ATOM 758 C C . ASP A 1 89 ? 3.122 -3.975 -1.034 1.00 95.62 89 ASP A C 1
ATOM 760 O O . ASP A 1 89 ? 4.160 -3.980 -0.373 1.00 95.62 89 ASP A O 1
ATOM 764 N N . ASN A 1 90 ? 3.080 -4.538 -2.250 1.00 95.00 90 ASN A N 1
ATOM 765 C CA . ASN A 1 90 ? 4.266 -5.136 -2.873 1.00 95.00 90 ASN A CA 1
ATOM 766 C C . ASN A 1 90 ? 5.357 -4.089 -3.156 1.00 95.00 90 ASN A C 1
ATOM 768 O O . ASN A 1 90 ? 6.525 -4.375 -2.905 1.00 95.00 90 ASN A O 1
ATOM 772 N N . ILE A 1 91 ? 5.004 -2.896 -3.657 1.00 94.75 91 ILE A N 1
ATOM 773 C CA . ILE A 1 91 ? 5.962 -1.791 -3.874 1.00 94.75 91 ILE A CA 1
ATOM 774 C C . ILE A 1 91 ? 6.628 -1.402 -2.550 1.00 94.75 91 ILE A C 1
ATOM 776 O O . ILE A 1 91 ? 7.849 -1.303 -2.477 1.00 94.75 91 ILE A O 1
ATOM 780 N N . SER A 1 92 ? 5.832 -1.247 -1.493 1.00 94.00 92 SER A N 1
ATOM 781 C CA . SER A 1 92 ? 6.298 -0.868 -0.154 1.00 94.00 92 SER A CA 1
ATOM 782 C C . SER A 1 92 ? 7.268 -1.901 0.417 1.00 94.00 92 SER A C 1
ATOM 784 O O . SER A 1 92 ? 8.298 -1.537 0.984 1.00 94.00 92 SER A O 1
ATOM 786 N N . LEU A 1 93 ? 6.970 -3.192 0.242 1.00 93.31 93 LEU A N 1
ATOM 787 C CA . LEU A 1 93 ? 7.865 -4.274 0.649 1.00 93.31 93 LEU A CA 1
ATOM 788 C C . LEU A 1 93 ? 9.155 -4.288 -0.181 1.00 93.31 93 LEU A C 1
ATOM 790 O O . LEU A 1 93 ? 10.236 -4.449 0.374 1.00 93.31 93 LEU A O 1
ATOM 794 N N . PHE A 1 94 ? 9.054 -4.076 -1.495 1.00 93.69 94 PHE A N 1
ATOM 795 C CA . PHE 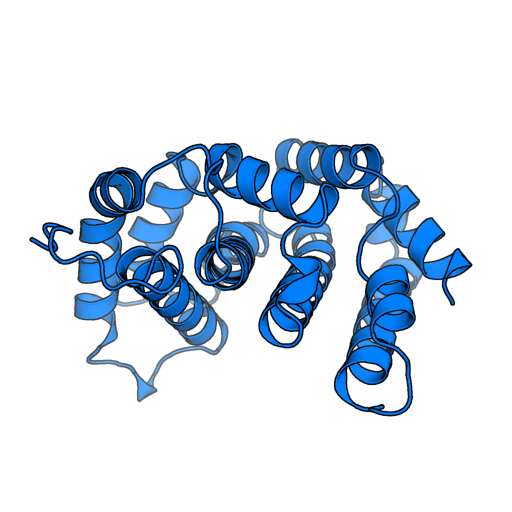A 1 94 ? 10.219 -4.032 -2.375 1.00 93.69 94 PHE A CA 1
ATOM 796 C C . PHE A 1 94 ? 11.182 -2.904 -1.995 1.00 93.69 94 PHE A C 1
ATOM 798 O O . PHE A 1 94 ? 12.379 -3.155 -1.911 1.00 93.69 94 PHE A O 1
ATOM 805 N N . ILE A 1 95 ? 10.670 -1.700 -1.717 1.00 91.69 95 ILE A N 1
ATOM 806 C CA . ILE A 1 95 ? 11.479 -0.556 -1.260 1.00 91.69 95 ILE A CA 1
ATOM 807 C C . ILE A 1 95 ? 12.126 -0.858 0.091 1.00 91.69 95 ILE A C 1
ATOM 809 O O . ILE A 1 95 ? 13.301 -0.571 0.279 1.00 91.69 95 ILE A O 1
ATOM 813 N N . TYR A 1 96 ? 11.384 -1.476 1.015 1.00 88.50 96 TYR A N 1
ATOM 814 C CA . TYR A 1 96 ? 11.926 -1.855 2.319 1.00 88.50 96 TYR A CA 1
ATOM 815 C C . TYR A 1 96 ? 13.127 -2.809 2.196 1.00 88.50 96 TYR A C 1
ATOM 817 O O . TYR A 1 96 ? 14.127 -2.636 2.888 1.00 88.50 96 TYR A O 1
ATOM 825 N N . GLU A 1 97 ? 13.051 -3.799 1.302 1.00 89.44 97 GLU A N 1
ATOM 826 C CA . GLU A 1 97 ? 14.153 -4.739 1.043 1.00 89.44 97 GLU A CA 1
ATOM 827 C C . GLU A 1 97 ? 15.260 -4.153 0.154 1.00 89.44 97 GLU A C 1
ATOM 829 O O . GLU A 1 97 ? 16.399 -4.615 0.205 1.00 89.44 97 GLU A O 1
ATOM 834 N N . ASN A 1 98 ? 14.941 -3.131 -0.645 1.00 90.56 98 ASN A N 1
ATOM 835 C CA . ASN A 1 98 ? 15.840 -2.510 -1.615 1.00 90.56 98 ASN A CA 1
ATOM 836 C C . ASN A 1 98 ? 15.799 -0.977 -1.495 1.00 90.56 98 ASN A C 1
ATOM 838 O O . ASN A 1 98 ? 15.291 -0.306 -2.405 1.00 90.56 98 ASN A O 1
ATOM 842 N N . PRO A 1 99 ? 16.340 -0.403 -0.400 1.00 87.50 99 PRO A N 1
ATOM 843 C CA . PRO A 1 99 ? 16.228 1.026 -0.130 1.00 87.50 99 PRO A CA 1
ATOM 844 C C . PRO A 1 99 ? 16.761 1.903 -1.258 1.00 87.50 99 PRO A C 1
ATOM 846 O O . PRO A 1 99 ? 16.245 2.981 -1.451 1.00 87.50 99 PRO A O 1
ATOM 849 N N . GLN A 1 100 ? 17.703 1.432 -2.082 1.00 87.75 100 GLN A N 1
ATOM 850 C CA . GLN A 1 100 ? 18.244 2.186 -3.220 1.00 87.75 100 GLN A CA 1
ATOM 851 C C . GLN A 1 100 ? 17.209 2.626 -4.279 1.00 87.75 100 GLN A C 1
ATOM 853 O O . GLN A 1 100 ? 17.553 3.406 -5.167 1.00 87.75 100 GLN A O 1
ATOM 858 N N . PHE A 1 101 ? 15.979 2.101 -4.244 1.00 90.44 101 PHE A N 1
ATOM 859 C CA . PHE A 1 101 ? 14.885 2.507 -5.136 1.00 90.44 101 PHE A CA 1
ATOM 860 C C . PHE A 1 101 ? 13.941 3.559 -4.527 1.00 90.44 101 PHE A C 1
ATOM 862 O O . PHE A 1 101 ? 13.009 3.991 -5.211 1.00 90.44 101 PHE A O 1
ATOM 869 N N . ASP A 1 102 ? 14.161 3.976 -3.280 1.00 84.19 102 ASP A N 1
ATOM 870 C CA . ASP A 1 102 ? 13.368 4.986 -2.565 1.00 84.19 102 ASP A CA 1
ATOM 871 C C . ASP A 1 102 ? 13.311 6.341 -3.292 1.00 84.19 102 ASP A C 1
ATOM 873 O O . ASP A 1 102 ? 12.244 6.936 -3.414 1.00 84.19 102 ASP A O 1
ATOM 877 N N . THR A 1 103 ? 14.436 6.755 -3.871 1.00 86.19 103 THR A N 1
ATOM 878 C CA . THR A 1 103 ? 14.660 8.006 -4.611 1.00 86.19 103 THR A CA 1
ATOM 879 C C . THR A 1 103 ? 14.133 7.968 -6.045 1.00 86.19 103 THR A C 1
ATOM 881 O O . THR A 1 103 ? 14.317 8.913 -6.818 1.00 86.19 103 THR A O 1
ATOM 884 N N . SER A 1 104 ? 13.472 6.877 -6.447 1.00 90.25 104 SER A N 1
ATOM 885 C CA . SER A 1 104 ? 12.778 6.825 -7.731 1.00 90.25 104 SER A CA 1
ATOM 886 C C . SER A 1 104 ? 11.727 7.942 -7.790 1.00 90.25 104 SER A C 1
ATOM 888 O O . SER A 1 104 ? 10.839 7.971 -6.937 1.00 90.25 104 SER A O 1
ATOM 890 N N . PRO A 1 105 ? 11.722 8.807 -8.827 1.00 91.50 105 PRO A N 1
ATOM 891 C CA . PRO A 1 105 ? 10.777 9.924 -8.917 1.00 91.50 105 PRO A CA 1
ATOM 892 C C . PRO A 1 105 ? 9.306 9.508 -8.795 1.00 91.50 105 PRO A C 1
ATOM 894 O O . PRO A 1 105 ? 8.465 10.275 -8.337 1.00 91.50 105 PRO A O 1
ATOM 897 N N . ILE A 1 106 ? 8.988 8.281 -9.209 1.00 93.50 106 ILE A N 1
ATOM 898 C CA . ILE A 1 106 ? 7.637 7.720 -9.145 1.00 93.50 106 ILE A CA 1
ATOM 899 C C . ILE A 1 106 ? 7.279 7.328 -7.713 1.00 93.50 106 ILE A C 1
ATOM 901 O O . ILE A 1 106 ? 6.155 7.579 -7.285 1.00 93.50 106 ILE A O 1
ATOM 905 N N . ILE A 1 107 ? 8.227 6.748 -6.975 1.00 93.06 107 ILE A N 1
ATOM 906 C CA . ILE A 1 107 ? 8.052 6.391 -5.565 1.00 93.06 107 ILE A CA 1
ATOM 907 C C . ILE A 1 107 ? 7.929 7.649 -4.712 1.00 93.06 107 ILE A C 1
ATOM 909 O O . ILE A 1 107 ? 7.009 7.721 -3.892 1.00 93.06 107 ILE A O 1
ATOM 913 N N . CYS A 1 108 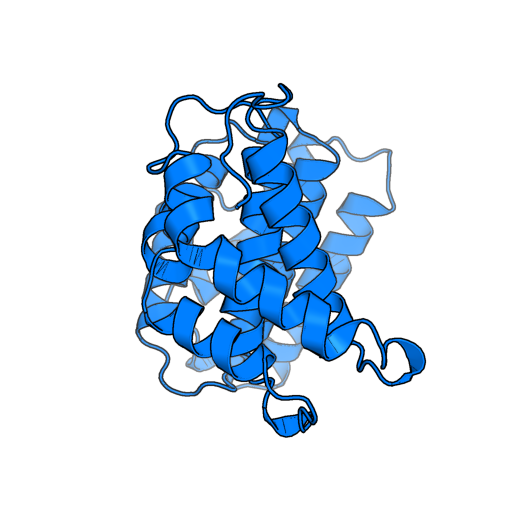? 8.772 8.654 -4.966 1.00 91.81 108 CYS A N 1
ATOM 914 C CA . CYS A 1 108 ? 8.686 9.939 -4.284 1.00 91.81 108 CYS A CA 1
ATOM 915 C C . CYS A 1 108 ? 7.325 10.596 -4.510 1.00 91.81 108 CYS A C 1
ATOM 917 O O . CYS A 1 108 ? 6.573 10.850 -3.570 1.00 91.81 108 CYS A O 1
ATOM 919 N N . HIS A 1 109 ? 6.943 10.764 -5.779 1.00 93.50 109 HIS A N 1
ATOM 920 C CA . HIS A 1 109 ? 5.652 11.343 -6.151 1.00 93.50 109 HIS A CA 1
ATOM 921 C C . HIS A 1 109 ? 4.473 10.597 -5.513 1.00 93.50 109 HIS A C 1
ATOM 923 O O . HIS A 1 109 ? 3.547 11.212 -4.985 1.00 93.50 109 HIS A O 1
ATOM 929 N N . MET A 1 110 ? 4.505 9.263 -5.538 1.00 94.50 110 MET A N 1
ATOM 930 C CA . MET A 1 110 ? 3.457 8.421 -4.968 1.00 94.50 110 MET A CA 1
ATOM 931 C C . MET A 1 110 ? 3.299 8.646 -3.460 1.00 94.50 110 MET A C 1
ATOM 933 O O . MET A 1 110 ? 2.180 8.854 -2.991 1.00 94.50 110 MET A O 1
ATOM 937 N N . ASN A 1 111 ? 4.397 8.635 -2.702 1.00 94.06 111 ASN A N 1
ATOM 938 C CA . ASN A 1 111 ? 4.350 8.791 -1.249 1.00 94.06 111 ASN A CA 1
ATOM 939 C C . ASN A 1 111 ? 4.017 10.223 -0.826 1.00 94.06 111 ASN A C 1
ATOM 941 O O . ASN A 1 111 ? 3.220 10.408 0.093 1.00 94.06 111 ASN A O 1
ATOM 945 N N . GLN A 1 112 ? 4.519 11.236 -1.534 1.00 93.12 112 GLN A N 1
ATOM 946 C CA . GLN A 1 112 ? 4.116 12.629 -1.317 1.00 93.12 112 GLN A CA 1
ATOM 947 C C . GLN A 1 112 ? 2.611 12.817 -1.562 1.00 93.12 112 GLN A C 1
ATOM 949 O O . GLN A 1 112 ? 1.916 13.435 -0.749 1.00 93.12 112 GLN A O 1
ATOM 954 N N . TYR A 1 113 ? 2.075 12.222 -2.637 1.00 94.81 113 TYR A N 1
ATOM 955 C CA . TYR A 1 113 ? 0.640 12.250 -2.914 1.00 94.81 113 TYR A CA 1
ATOM 956 C C . TYR A 1 113 ? -0.158 11.561 -1.804 1.00 94.81 113 TYR A C 1
ATOM 958 O O . TYR A 1 113 ? -1.168 12.112 -1.361 1.00 94.81 113 TYR A O 1
ATOM 966 N N . ILE A 1 114 ? 0.291 10.388 -1.339 1.00 95.88 114 ILE A N 1
ATOM 967 C CA . ILE A 1 114 ? -0.349 9.651 -0.243 1.00 95.88 114 ILE A CA 1
ATOM 968 C C . ILE A 1 114 ? -0.357 10.477 1.045 1.00 95.88 114 ILE A C 1
ATOM 970 O O . ILE A 1 114 ? -1.401 10.592 1.691 1.00 95.88 114 ILE A O 1
ATOM 974 N N . GLY A 1 115 ? 0.777 11.086 1.394 1.00 94.00 115 GLY A N 1
ATOM 975 C CA . GLY A 1 115 ? 0.894 11.966 2.551 1.00 94.00 115 GLY A CA 1
ATOM 976 C C . GLY A 1 115 ? -0.126 13.101 2.501 1.00 94.00 115 GLY A C 1
ATOM 977 O O . GLY A 1 115 ? -0.872 13.313 3.455 1.00 94.00 115 GLY A O 1
ATOM 978 N N . HIS A 1 116 ? -0.203 13.801 1.368 1.00 93.25 116 HIS A N 1
ATOM 979 C CA . HIS A 1 116 ? -1.054 14.982 1.227 1.00 93.25 116 HIS A CA 1
ATOM 980 C C . HIS A 1 116 ? -2.548 14.653 1.111 1.00 93.25 116 HIS A C 1
ATOM 982 O O . HIS A 1 116 ? -3.376 15.293 1.752 1.00 93.25 116 HIS A O 1
ATOM 988 N N . ASN A 1 117 ? -2.906 13.665 0.289 1.00 95.56 117 ASN A N 1
ATOM 989 C CA . ASN A 1 117 ? -4.295 13.441 -0.125 1.00 9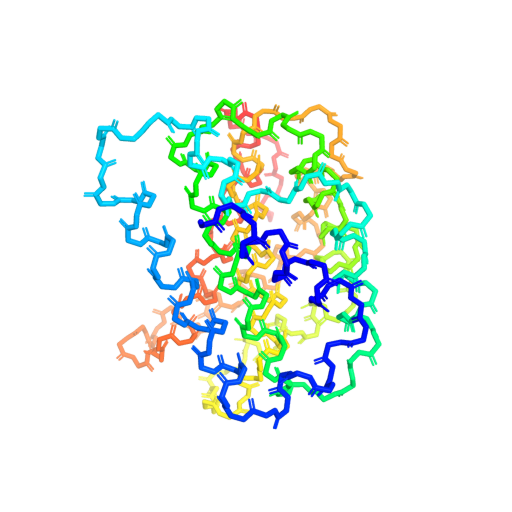5.56 117 ASN A CA 1
ATOM 990 C C . ASN A 1 117 ? -4.998 12.321 0.643 1.00 95.56 117 ASN A C 1
ATOM 992 O O . ASN A 1 117 ? -6.220 12.201 0.543 1.00 95.56 117 ASN A O 1
ATOM 996 N N . TYR A 1 118 ? -4.258 11.497 1.388 1.00 95.31 118 TYR A N 1
ATOM 997 C CA . TYR A 1 118 ? -4.840 10.406 2.166 1.00 95.31 118 TYR A CA 1
ATOM 998 C C . TYR A 1 118 ? -4.509 10.539 3.644 1.00 95.31 118 TYR A C 1
ATOM 1000 O O . TYR A 1 118 ? -5.440 10.661 4.432 1.00 95.31 118 TYR A O 1
ATOM 1008 N N . LEU A 1 119 ? -3.232 10.592 4.027 1.00 94.50 119 LEU A N 1
ATOM 1009 C CA . LEU A 1 119 ? -2.838 10.625 5.438 1.00 94.50 119 LEU A CA 1
ATOM 1010 C C . LEU A 1 119 ? -3.317 11.898 6.153 1.00 94.50 119 LEU A C 1
ATOM 1012 O O . LEU A 1 119 ? -4.002 11.818 7.171 1.00 94.50 119 LEU A O 1
ATOM 1016 N N . MET A 1 120 ? -2.964 13.072 5.627 1.00 94.75 120 MET A N 1
ATOM 1017 C CA . MET A 1 120 ? -3.231 14.364 6.272 1.00 94.75 120 MET A CA 1
ATOM 1018 C C . MET A 1 120 ? -4.643 14.880 5.958 1.00 94.75 120 MET A C 1
ATOM 1020 O O . MET A 1 120 ? -4.831 16.025 5.550 1.00 94.75 120 MET A O 1
ATOM 1024 N N . THR A 1 121 ? -5.650 14.012 6.111 1.00 96.00 121 THR A N 1
ATOM 1025 C CA . THR A 1 121 ? -7.049 14.318 5.783 1.00 96.00 121 THR A CA 1
ATOM 1026 C C . THR A 1 121 ? -8.025 13.937 6.892 1.00 96.00 121 THR A C 1
ATOM 1028 O O . THR A 1 121 ? -7.825 12.974 7.635 1.00 96.00 121 THR A O 1
ATOM 1031 N N . GLU A 1 122 ? -9.160 14.642 6.942 1.00 96.19 122 GLU A N 1
ATOM 1032 C CA . GLU A 1 122 ? -10.260 14.333 7.868 1.00 96.19 122 GLU A CA 1
ATOM 1033 C C . GLU A 1 122 ? -10.801 12.909 7.678 1.00 96.19 122 GLU A C 1
ATOM 1035 O O . GLU A 1 122 ? -11.219 12.268 8.639 1.00 96.19 122 GLU A O 1
ATOM 1040 N N . GLN A 1 123 ? -10.758 12.387 6.447 1.00 95.00 123 GLN A N 1
ATOM 1041 C CA . GLN A 1 123 ? -11.204 11.031 6.137 1.00 95.00 123 GLN A CA 1
ATOM 1042 C C . GLN A 1 123 ? -10.325 9.972 6.817 1.00 95.00 123 GLN A C 1
ATOM 1044 O O . GLN A 1 123 ? -10.843 8.973 7.317 1.00 95.00 123 GLN A O 1
ATOM 1049 N N . PHE A 1 124 ? -9.009 10.187 6.857 1.00 95.81 124 PHE A N 1
ATOM 1050 C CA . PHE A 1 124 ? -8.091 9.296 7.560 1.00 95.81 124 PHE A CA 1
ATOM 1051 C C . PHE A 1 124 ? -8.294 9.366 9.074 1.00 95.81 124 PHE A C 1
ATOM 1053 O O . PHE A 1 124 ? -8.427 8.320 9.707 1.00 95.81 124 PHE A O 1
ATOM 1060 N N . LEU A 1 125 ? -8.440 10.568 9.645 1.00 96.44 125 LEU A N 1
ATOM 1061 C CA . LEU A 1 125 ? -8.776 10.727 11.067 1.00 96.44 125 LEU A CA 1
ATOM 1062 C C . LEU A 1 125 ? -10.094 10.040 11.429 1.00 96.44 125 LEU A C 1
ATOM 1064 O O . LEU A 1 125 ? -10.169 9.327 12.428 1.00 96.44 125 LEU A O 1
ATOM 1068 N N . PHE A 1 126 ? -11.126 10.193 10.598 1.00 95.00 126 PHE A N 1
ATOM 1069 C CA . PHE A 1 126 ? -12.400 9.503 10.783 1.00 95.00 126 PHE A CA 1
ATOM 1070 C C . PHE A 1 126 ? -12.208 7.983 10.869 1.00 95.00 126 PHE A C 1
ATOM 1072 O O . PHE A 1 126 ? -12.741 7.335 11.773 1.00 95.00 126 PHE A O 1
ATOM 1079 N N . TYR A 1 127 ? -11.398 7.414 9.976 1.00 95.12 127 TYR A N 1
ATOM 1080 C CA . TYR A 1 127 ? -11.080 5.991 9.990 1.00 95.12 127 TYR A CA 1
ATOM 1081 C C . TYR A 1 127 ? -10.246 5.559 11.207 1.00 95.12 127 TYR A C 1
ATOM 1083 O O . TYR A 1 127 ? -10.481 4.465 11.726 1.00 95.12 127 TYR A O 1
ATOM 1091 N N . LEU A 1 128 ? -9.336 6.399 11.714 1.00 95.00 128 LEU A N 1
ATOM 1092 C CA . LEU A 1 128 ? -8.627 6.139 12.974 1.00 95.00 128 LEU A CA 1
ATOM 1093 C C . LEU A 1 128 ? -9.577 6.144 14.176 1.00 95.00 128 LEU A C 1
ATOM 1095 O O . LEU A 1 128 ? -9.508 5.256 15.022 1.00 95.00 128 LEU A O 1
ATOM 1099 N N . ILE A 1 129 ? -10.512 7.093 14.238 1.00 93.81 129 ILE A N 1
ATOM 1100 C CA . ILE A 1 129 ? -11.508 7.172 15.317 1.00 93.81 129 ILE A CA 1
ATOM 1101 C C . ILE A 1 129 ? -12.408 5.929 15.325 1.00 93.81 129 ILE A C 1
ATOM 1103 O O . ILE A 1 129 ? -12.758 5.414 16.389 1.00 93.81 129 ILE A O 1
ATOM 1107 N N . GLN A 1 130 ? -12.754 5.388 14.155 1.00 92.50 130 GLN A N 1
ATOM 1108 C CA . GLN A 1 130 ? -13.475 4.114 14.075 1.00 92.50 130 GLN A CA 1
ATOM 1109 C C . GLN A 1 130 ? -12.668 2.941 14.647 1.00 92.50 130 GLN A C 1
ATOM 1111 O O . GLN A 1 130 ? -13.252 2.047 15.261 1.00 92.50 130 GLN A O 1
ATOM 1116 N N . LEU A 1 131 ? -11.338 2.953 14.511 1.00 92.25 131 LEU A N 1
ATOM 1117 C CA . LEU A 1 131 ? -10.478 1.962 15.158 1.00 92.25 131 LEU A CA 1
ATOM 1118 C C . LEU A 1 131 ? -10.386 2.136 16.674 1.00 92.25 131 LEU A C 1
ATOM 1120 O O . LEU A 1 131 ? -9.962 1.206 17.339 1.00 92.25 131 LEU A O 1
ATOM 1124 N N . GLN A 1 132 ? -10.815 3.250 17.264 1.00 92.25 132 GLN A N 1
ATOM 1125 C CA . GLN A 1 132 ? -10.835 3.410 18.726 1.00 92.25 132 GLN A CA 1
ATOM 1126 C C . GLN A 1 132 ? -12.025 2.695 19.389 1.00 92.25 132 GLN A C 1
ATOM 1128 O O . GLN A 1 132 ? -12.173 2.741 20.609 1.00 92.25 132 GLN A O 1
ATOM 1133 N N . GLN A 1 133 ? -12.906 2.049 18.618 1.00 88.12 133 GLN A N 1
ATOM 1134 C CA . GLN A 1 133 ? -14.047 1.334 19.185 1.00 88.12 133 GLN A CA 1
ATOM 1135 C C . GLN A 1 133 ? -13.587 0.027 19.865 1.00 88.12 133 GLN A C 1
ATOM 1137 O O . GLN A 1 133 ? -12.917 -0.778 19.221 1.00 88.12 133 GLN A O 1
ATOM 1142 N N . PRO A 1 134 ? -13.980 -0.251 21.126 1.00 79.44 134 PRO A N 1
ATOM 1143 C CA . PRO A 1 134 ? -13.550 -1.457 21.852 1.00 79.44 134 PRO A CA 1
ATOM 1144 C C . PRO A 1 134 ? -14.052 -2.767 21.240 1.00 79.44 134 PRO A C 1
ATOM 1146 O O . PRO A 1 134 ? -13.476 -3.831 21.440 1.00 79.44 134 PRO A O 1
ATOM 1149 N N . THR A 1 135 ? -15.166 -2.711 20.512 1.00 79.62 135 THR A N 1
ATOM 1150 C CA . THR A 1 135 ? -15.748 -3.864 19.826 1.00 79.62 135 THR A CA 1
ATOM 1151 C C . THR A 1 135 ? -15.905 -3.520 18.355 1.00 79.62 135 THR A C 1
ATOM 1153 O O . THR A 1 135 ? -16.889 -2.907 17.944 1.00 79.62 135 THR A O 1
ATOM 1156 N N . ILE A 1 136 ? -14.909 -3.901 17.557 1.00 77.50 136 ILE A N 1
ATOM 1157 C CA . ILE A 1 136 ? -14.910 -3.668 16.113 1.00 77.50 136 ILE A CA 1
ATOM 1158 C C . ILE A 1 136 ? -15.554 -4.872 15.438 1.00 77.50 136 ILE A C 1
ATOM 1160 O O . ILE A 1 136 ? -14.995 -5.970 15.415 1.00 77.50 136 ILE A O 1
ATOM 1164 N N . ALA A 1 137 ? -16.738 -4.676 14.862 1.00 73.62 137 ALA A N 1
ATOM 1165 C CA . ALA A 1 137 ? -17.307 -5.676 13.973 1.00 73.62 137 ALA A CA 1
ATOM 1166 C C . ALA A 1 137 ? -16.409 -5.818 12.734 1.00 73.62 137 ALA A C 1
ATOM 1168 O O . ALA A 1 137 ? -16.011 -4.817 12.140 1.00 73.62 137 ALA A O 1
ATOM 1169 N N . GLN A 1 138 ? -16.130 -7.048 12.289 1.00 69.25 138 GLN A N 1
ATOM 1170 C CA . GLN A 1 138 ? -15.323 -7.274 11.076 1.00 69.25 138 GLN A CA 1
ATOM 1171 C C . GLN A 1 138 ? -15.893 -6.569 9.832 1.00 69.25 138 GLN A C 1
ATOM 1173 O O . GLN A 1 138 ? -15.154 -6.269 8.895 1.00 69.25 138 GLN A O 1
ATOM 1178 N N . THR A 1 139 ? -17.198 -6.292 9.841 1.00 69.75 139 THR A N 1
ATOM 1179 C CA . THR A 1 139 ? -17.933 -5.563 8.804 1.00 69.75 139 THR A CA 1
ATOM 1180 C C . THR A 1 139 ? -17.574 -4.081 8.714 1.00 69.75 139 THR A C 1
ATOM 1182 O O . THR A 1 139 ? -17.947 -3.452 7.732 1.00 69.75 139 THR A O 1
ATOM 1185 N N . ILE A 1 140 ? -16.878 -3.515 9.707 1.00 77.12 140 ILE A N 1
ATOM 1186 C CA . ILE A 1 140 ? -16.400 -2.125 9.661 1.00 77.12 140 ILE A CA 1
ATOM 1187 C C . ILE A 1 140 ? -15.287 -1.980 8.620 1.00 77.12 140 ILE A C 1
ATOM 1189 O O . ILE A 1 140 ? -15.253 -0.982 7.917 1.00 77.12 140 ILE A O 1
ATOM 1193 N N . PHE A 1 141 ? -14.429 -2.993 8.455 1.00 86.06 141 PHE A N 1
ATOM 1194 C CA . PHE A 1 141 ? -13.297 -2.933 7.530 1.00 86.06 141 PHE A CA 1
ATOM 1195 C C . PHE A 1 141 ? -13.719 -3.076 6.066 1.00 86.06 141 PHE A C 1
ATOM 1197 O O . PHE A 1 141 ? -13.611 -4.164 5.474 1.00 86.06 141 PHE A O 1
ATOM 1204 N N . THR A 1 142 ? -14.147 -1.957 5.494 1.00 94.31 142 THR A N 1
ATOM 1205 C CA . THR A 1 142 ? -14.320 -1.791 4.053 1.00 94.31 142 THR A CA 1
ATOM 1206 C C . THR A 1 142 ? -12.966 -1.801 3.341 1.00 94.31 142 THR A C 1
ATOM 1208 O O . THR A 1 142 ? -11.918 -1.561 3.952 1.00 94.31 142 THR A O 1
ATOM 1211 N N . THR A 1 143 ? -12.948 -2.102 2.041 1.00 94.94 143 THR A N 1
ATOM 1212 C CA . THR A 1 143 ? -11.692 -2.142 1.271 1.00 94.94 143 THR A CA 1
ATOM 1213 C C . THR A 1 143 ? -11.045 -0.759 1.195 1.00 94.94 143 THR A C 1
ATOM 1215 O O . THR A 1 143 ? -9.823 -0.652 1.288 1.00 94.94 143 THR A O 1
ATOM 1218 N N . LYS A 1 144 ? -11.851 0.307 1.142 1.00 96.00 144 LYS A N 1
ATOM 1219 C CA . LYS A 1 144 ? -11.389 1.696 1.199 1.00 96.00 144 LYS A CA 1
ATOM 1220 C C . LYS A 1 144 ? -10.770 2.052 2.546 1.00 96.00 144 LYS A C 1
ATOM 1222 O O . LYS A 1 144 ? -9.693 2.637 2.575 1.00 96.00 144 LYS A O 1
ATOM 1227 N N . GLN A 1 145 ? -11.388 1.674 3.664 1.00 95.31 145 GLN A N 1
ATOM 1228 C CA . GLN A 1 145 ? -10.795 1.929 4.979 1.00 95.31 145 GLN A CA 1
ATOM 1229 C C . GLN A 1 145 ? -9.461 1.189 5.144 1.00 95.31 145 GLN A C 1
ATOM 1231 O O . GLN A 1 145 ? -8.494 1.765 5.642 1.00 95.31 145 GLN A O 1
ATOM 1236 N N . LEU A 1 146 ? -9.382 -0.063 4.678 1.00 96.69 146 LEU A N 1
ATOM 1237 C CA . LEU A 1 146 ? -8.126 -0.817 4.669 1.00 96.69 146 LEU A CA 1
ATOM 1238 C C . LEU A 1 146 ? -7.072 -0.140 3.792 1.00 96.69 146 LEU A C 1
ATOM 1240 O O . LEU A 1 146 ? -5.930 -0.043 4.219 1.00 96.69 146 LEU A O 1
ATOM 1244 N N . PHE A 1 147 ? -7.431 0.377 2.618 1.00 97.31 147 PHE A N 1
ATOM 1245 C CA . PHE A 1 147 ? -6.494 1.138 1.792 1.00 97.31 147 PHE A CA 1
ATOM 1246 C C . PHE A 1 147 ? -5.909 2.335 2.562 1.00 97.31 147 PHE A C 1
ATOM 1248 O O . PHE A 1 147 ? -4.689 2.461 2.660 1.00 97.31 147 PHE A O 1
ATOM 1255 N N . TYR A 1 148 ? -6.771 3.154 3.173 1.00 96.50 148 TYR A N 1
ATOM 1256 C CA . TYR A 1 148 ? -6.348 4.347 3.911 1.00 96.50 148 TYR A CA 1
ATOM 1257 C C . TYR A 1 148 ? -5.457 4.004 5.104 1.00 96.50 148 TYR A C 1
ATOM 1259 O O . TYR A 1 148 ? -4.392 4.587 5.249 1.00 96.50 148 TYR A O 1
ATOM 1267 N N . ILE A 1 149 ? -5.872 3.078 5.969 1.00 96.06 149 ILE A N 1
ATOM 1268 C CA . ILE A 1 149 ? -5.130 2.810 7.208 1.00 96.06 149 ILE A CA 1
ATOM 1269 C C . ILE A 1 149 ? -3.951 1.872 6.960 1.00 96.06 149 ILE A C 1
ATOM 1271 O O . ILE A 1 149 ? -2.862 2.088 7.467 1.00 96.06 149 ILE A O 1
ATOM 1275 N N . ARG A 1 150 ? -4.167 0.782 6.224 1.00 96.44 150 ARG A N 1
ATOM 1276 C CA . ARG A 1 150 ? -3.172 -0.283 6.075 1.00 96.44 150 ARG A CA 1
ATOM 1277 C C . ARG A 1 150 ? -2.149 0.081 5.007 1.00 96.44 150 ARG A C 1
ATOM 1279 O O . ARG A 1 150 ? -0.963 0.177 5.297 1.00 96.44 150 ARG A O 1
ATOM 1286 N N . THR A 1 151 ? -2.618 0.276 3.778 1.00 97.06 151 THR A N 1
ATOM 1287 C CA . THR A 1 151 ? -1.742 0.429 2.612 1.00 97.06 151 THR A CA 1
ATOM 1288 C C . THR A 1 151 ? -1.014 1.769 2.629 1.00 97.06 151 THR A C 1
ATOM 1290 O O . THR A 1 151 ? 0.199 1.789 2.444 1.00 97.06 151 THR A O 1
ATOM 1293 N N . CYS A 1 152 ? -1.701 2.885 2.901 1.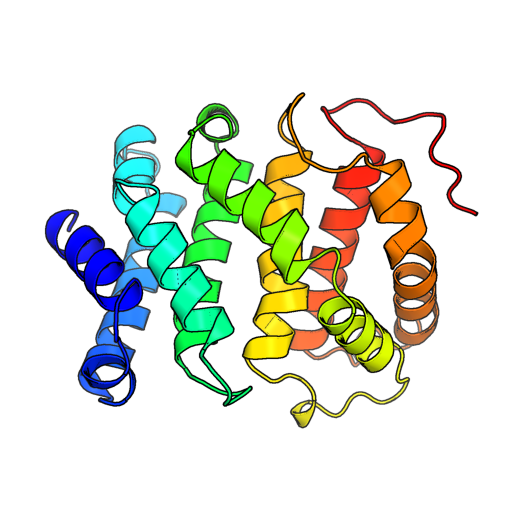00 97.06 152 CYS A N 1
ATOM 1294 C CA . CYS A 1 152 ? -1.026 4.185 2.950 1.00 97.06 152 CYS A CA 1
ATOM 1295 C C . CYS A 1 152 ? 0.009 4.252 4.080 1.00 97.06 152 CYS A C 1
ATOM 1297 O O . CYS A 1 152 ? 1.124 4.710 3.841 1.00 97.06 152 CYS A O 1
ATOM 1299 N N . SER A 1 153 ? -0.309 3.755 5.283 1.00 96.31 153 SER A N 1
ATOM 1300 C CA . SER A 1 153 ? 0.668 3.714 6.379 1.00 96.31 153 SER A CA 1
ATOM 1301 C C . SER A 1 153 ? 1.834 2.779 6.078 1.00 96.31 153 SER A C 1
ATOM 1303 O O . SER A 1 153 ? 2.965 3.114 6.417 1.00 96.31 153 SER A O 1
ATOM 1305 N N . PHE A 1 154 ? 1.608 1.646 5.405 1.00 95.69 154 PHE A N 1
ATOM 1306 C CA . PHE A 1 154 ? 2.711 0.771 5.012 1.00 95.69 154 PHE A CA 1
ATOM 1307 C C . PHE A 1 154 ? 3.636 1.427 3.981 1.00 95.69 154 PHE A C 1
ATOM 1309 O O . PHE A 1 154 ? 4.851 1.399 4.162 1.00 95.69 154 PHE A O 1
ATOM 1316 N N . SER A 1 155 ? 3.065 2.076 2.962 1.00 94.44 155 SER A N 1
ATOM 1317 C CA . SER A 1 155 ? 3.825 2.819 1.950 1.00 94.44 155 SER A CA 1
ATOM 1318 C C . SER A 1 155 ? 4.689 3.901 2.584 1.00 94.44 155 SER A C 1
ATOM 1320 O O . SER A 1 155 ? 5.895 3.943 2.350 1.00 94.44 155 SER A O 1
ATOM 1322 N N . LEU A 1 156 ? 4.096 4.719 3.457 1.00 92.69 156 LEU A N 1
ATOM 1323 C CA . LEU A 1 156 ? 4.821 5.787 4.134 1.00 92.69 156 LEU A CA 1
ATOM 1324 C C . LEU A 1 156 ? 5.849 5.263 5.141 1.00 92.69 156 LEU A C 1
ATOM 1326 O O . LEU A 1 156 ? 6.903 5.865 5.273 1.00 92.69 156 LEU A O 1
ATOM 1330 N N . ASN A 1 157 ? 5.588 4.148 5.826 1.00 90.81 157 ASN A N 1
ATOM 1331 C CA . ASN A 1 157 ? 6.580 3.510 6.695 1.00 90.81 157 ASN A CA 1
ATOM 1332 C C . ASN A 1 157 ? 7.850 3.143 5.913 1.00 90.81 157 ASN A C 1
ATOM 1334 O O . ASN A 1 157 ? 8.944 3.560 6.284 1.00 90.81 157 ASN A O 1
ATOM 1338 N N . SER A 1 158 ? 7.694 2.396 4.815 1.00 84.00 158 SER A N 1
ATOM 1339 C CA . SER A 1 158 ? 8.826 1.991 3.975 1.00 84.00 158 SER A CA 1
ATOM 1340 C C . SER A 1 158 ? 9.559 3.188 3.378 1.00 84.00 158 SER A C 1
ATOM 1342 O O . SER A 1 158 ? 10.770 3.135 3.206 1.00 84.00 158 SER A O 1
ATOM 1344 N N . TYR A 1 159 ? 8.824 4.256 3.069 1.00 85.50 159 TYR A N 1
ATOM 1345 C CA . TYR A 1 159 ? 9.368 5.455 2.455 1.00 85.50 159 TYR A CA 1
ATOM 1346 C C . TYR A 1 159 ? 10.121 6.354 3.438 1.00 85.50 159 TYR A C 1
ATOM 1348 O O . TYR A 1 159 ? 11.254 6.709 3.173 1.00 85.50 159 TYR A O 1
ATOM 1356 N N . LEU A 1 160 ? 9.529 6.694 4.585 1.00 83.06 160 LEU A N 1
ATOM 1357 C CA . LEU A 1 160 ? 10.109 7.641 5.549 1.00 83.06 160 LEU A CA 1
ATOM 1358 C C . LEU A 1 160 ? 11.311 7.086 6.318 1.00 83.06 160 LEU A C 1
ATOM 1360 O O . LEU A 1 160 ? 12.126 7.844 6.845 1.00 83.06 160 LEU A O 1
ATOM 1364 N N . ALA A 1 161 ? 11.419 5.760 6.400 1.00 69.81 161 ALA A N 1
ATOM 1365 C CA . ALA A 1 161 ? 12.623 5.102 6.892 1.00 69.81 161 ALA A CA 1
ATOM 1366 C C . ALA A 1 161 ? 13.818 5.277 5.929 1.00 69.81 161 ALA A C 1
ATOM 1368 O O . ALA A 1 161 ? 14.964 5.075 6.334 1.00 69.81 161 ALA A O 1
ATOM 1369 N N . ALA A 1 162 ? 13.549 5.645 4.676 1.00 64.12 162 ALA A N 1
ATOM 1370 C CA . ALA A 1 162 ? 14.512 5.866 3.614 1.00 64.12 162 ALA A CA 1
ATOM 1371 C C . ALA A 1 162 ? 14.686 7.393 3.426 1.00 64.12 162 ALA A C 1
ATOM 1373 O O . ALA A 1 162 ? 13.728 8.157 3.472 1.00 64.12 162 ALA A O 1
ATOM 1374 N N . GLN A 1 163 ? 15.925 7.874 3.396 1.00 60.91 163 GLN A N 1
ATOM 1375 C CA . GLN A 1 163 ? 16.281 9.267 3.704 1.00 60.91 163 GLN A CA 1
ATOM 1376 C C . GLN A 1 163 ? 15.725 10.276 2.688 1.00 60.91 163 GLN A C 1
ATOM 1378 O O . GLN A 1 163 ? 16.267 10.371 1.588 1.00 60.91 163 GLN A O 1
ATOM 1383 N N . GLU A 1 164 ? 14.737 11.102 3.057 1.00 61.06 164 GLU A N 1
ATOM 1384 C CA . GLU A 1 164 ? 14.255 12.156 2.158 1.00 61.06 164 GLU A CA 1
ATOM 1385 C C . GLU A 1 164 ? 14.157 13.551 2.796 1.00 61.06 164 GLU A C 1
ATOM 1387 O O . GLU A 1 164 ? 13.640 13.750 3.900 1.00 61.06 164 GLU A O 1
ATOM 1392 N N . GLU A 1 165 ? 14.667 14.538 2.049 1.00 63.09 165 GLU A N 1
ATOM 1393 C CA . GLU A 1 165 ? 14.701 15.964 2.397 1.00 63.09 165 GLU A CA 1
ATOM 1394 C C . GLU A 1 165 ? 13.439 16.733 1.934 1.00 63.09 165 GLU A C 1
ATOM 1396 O O . GLU A 1 165 ? 13.186 17.822 2.444 1.00 63.09 165 GLU A O 1
ATOM 1401 N N . ASP A 1 166 ? 12.610 16.157 1.043 1.00 74.69 166 ASP A N 1
ATOM 1402 C CA . ASP A 1 166 ? 11.556 16.875 0.290 1.00 74.69 166 ASP A CA 1
ATOM 1403 C C . ASP A 1 166 ? 10.104 16.401 0.548 1.00 74.69 166 ASP A C 1
ATOM 1405 O O . ASP A 1 166 ? 9.179 16.736 -0.201 1.00 74.69 166 ASP A O 1
ATOM 1409 N N . PHE A 1 167 ? 9.844 15.640 1.615 1.00 85.50 167 PHE A N 1
ATOM 1410 C CA . PHE A 1 167 ? 8.469 15.257 1.963 1.00 85.50 167 PHE A CA 1
ATOM 1411 C C . PHE A 1 167 ? 7.647 16.480 2.438 1.00 85.50 167 PHE A C 1
ATOM 1413 O O . PHE A 1 167 ? 8.158 17.308 3.193 1.00 85.50 167 PHE A O 1
ATOM 1420 N N . PRO A 1 168 ? 6.353 16.610 2.068 1.00 85.12 168 PRO A N 1
ATOM 1421 C CA . PRO A 1 168 ? 5.554 17.819 2.317 1.00 85.12 168 PRO A CA 1
ATOM 1422 C C . PRO A 1 168 ? 5.265 18.137 3.789 1.00 85.12 168 PRO A C 1
ATOM 1424 O O . PRO A 1 168 ? 4.708 19.196 4.074 1.00 85.12 168 PRO A O 1
ATOM 1427 N N . PHE A 1 169 ? 5.587 17.228 4.708 1.00 89.62 169 PHE A N 1
ATOM 1428 C CA . PHE A 1 169 ? 5.326 17.373 6.135 1.00 89.62 169 PHE A CA 1
ATOM 1429 C C . PHE A 1 169 ? 6.540 16.934 6.943 1.00 89.62 169 PHE A C 1
ATOM 1431 O O . PHE A 1 169 ? 7.262 16.012 6.580 1.00 89.62 169 PHE A O 1
ATOM 1438 N N . THR A 1 170 ? 6.722 17.543 8.100 1.00 88.56 170 THR A N 1
ATOM 1439 C CA . THR A 1 170 ? 7.682 17.076 9.096 1.00 88.56 170 THR A CA 1
ATOM 1440 C C . THR A 1 170 ? 7.094 15.931 9.920 1.00 88.56 170 THR A C 1
ATOM 1442 O O . THR A 1 170 ? 5.877 15.839 10.116 1.00 88.56 170 THR A O 1
ATOM 1445 N N . ALA A 1 171 ? 7.962 15.098 10.503 1.00 88.19 171 ALA A N 1
ATOM 1446 C CA . ALA A 1 171 ? 7.552 14.102 11.492 1.00 88.19 171 ALA A CA 1
ATOM 1447 C C . ALA A 1 171 ? 6.697 14.723 12.612 1.00 88.19 171 ALA A C 1
ATOM 1449 O O . ALA A 1 171 ? 5.674 14.165 12.996 1.00 88.19 171 ALA A O 1
ATOM 1450 N N . GLN A 1 172 ? 7.068 15.912 13.103 1.00 88.69 172 GLN A N 1
ATOM 1451 C CA . GLN A 1 172 ? 6.327 16.591 14.167 1.00 88.69 172 GLN A CA 1
ATOM 1452 C C . GLN A 1 172 ? 4.909 16.990 13.735 1.00 88.69 172 GLN A C 1
ATOM 1454 O O . GLN A 1 172 ? 3.978 16.852 14.526 1.00 88.69 172 GLN A O 1
ATOM 1459 N N . GLU A 1 173 ? 4.718 17.478 12.508 1.00 92.38 173 GLU A N 1
ATOM 1460 C CA . GLU A 1 173 ? 3.386 17.829 11.994 1.00 92.38 173 GLU A CA 1
ATOM 1461 C C . GLU A 1 173 ? 2.481 16.603 11.894 1.00 92.38 173 GLU A C 1
ATOM 1463 O O . GLU A 1 173 ? 1.333 16.655 12.335 1.00 92.38 173 GLU A O 1
ATOM 1468 N N . ILE A 1 174 ? 3.014 15.483 11.398 1.00 93.25 174 ILE A N 1
ATOM 1469 C CA . ILE A 1 174 ? 2.291 14.207 11.346 1.00 93.25 174 ILE A CA 1
ATOM 1470 C C . ILE A 1 174 ? 1.919 13.754 12.760 1.00 93.25 174 ILE A C 1
ATOM 1472 O O . ILE A 1 174 ? 0.759 13.443 13.032 1.00 93.25 174 ILE A O 1
ATOM 1476 N N . MET A 1 175 ? 2.878 13.757 13.687 1.00 92.00 175 MET A N 1
ATOM 1477 C CA . MET A 1 175 ? 2.652 13.318 15.065 1.00 92.00 175 MET A CA 1
ATOM 1478 C C . MET A 1 175 ? 1.639 14.201 15.797 1.00 92.00 175 MET A C 1
ATOM 1480 O O . MET A 1 175 ? 0.778 13.680 16.505 1.00 92.00 175 MET A O 1
ATOM 1484 N N . ASN A 1 176 ? 1.668 15.516 15.573 1.00 93.50 176 ASN A N 1
ATOM 1485 C CA . ASN A 1 176 ? 0.653 16.433 16.092 1.00 93.50 176 ASN A CA 1
ATOM 1486 C C . ASN A 1 176 ? -0.740 16.134 15.525 1.00 93.50 176 ASN A C 1
ATOM 1488 O O . ASN A 1 176 ? -1.735 16.320 16.224 1.00 93.50 176 ASN A O 1
ATOM 1492 N N . TYR A 1 177 ? -0.811 15.693 14.268 1.00 94.62 177 TYR A N 1
ATOM 1493 C CA . TYR A 1 177 ? -2.070 15.437 13.581 1.00 94.62 177 TYR A CA 1
ATOM 1494 C C . TYR A 1 177 ? -2.720 14.113 14.000 1.00 94.62 177 TYR A C 1
ATOM 1496 O O . TYR A 1 177 ? -3.915 14.095 14.273 1.00 94.62 177 TYR A O 1
ATOM 1504 N N . ILE A 1 178 ? -1.955 13.017 14.088 1.00 95.12 178 ILE A N 1
ATOM 1505 C CA . ILE A 1 178 ? -2.514 11.664 14.306 1.00 95.12 178 ILE A CA 1
ATOM 1506 C C . ILE A 1 178 ? -2.059 10.976 15.600 1.00 95.12 178 ILE A C 1
ATOM 1508 O O . ILE A 1 178 ? -2.629 9.952 15.980 1.00 95.12 178 ILE A O 1
ATOM 1512 N N . GLY A 1 179 ? -1.037 11.495 16.289 1.00 92.88 179 GLY A N 1
ATOM 1513 C CA . GLY A 1 179 ? -0.372 10.792 17.392 1.00 92.88 179 GLY A CA 1
ATOM 1514 C C . GLY A 1 179 ? -1.309 10.463 18.554 1.00 92.88 179 GLY A C 1
ATOM 1515 O O . GLY A 1 179 ? -1.308 9.340 19.055 1.00 92.88 179 GLY A O 1
ATOM 1516 N N . ASN A 1 180 ? -2.180 11.402 18.930 1.00 94.00 180 ASN A N 1
ATOM 1517 C CA . ASN A 1 180 ? -3.163 11.188 19.997 1.00 94.00 180 ASN A CA 1
ATOM 1518 C C . ASN A 1 180 ? -4.173 10.086 19.655 1.00 94.00 180 ASN A C 1
ATOM 1520 O O . ASN A 1 180 ? -4.554 9.301 20.525 1.00 94.00 180 ASN A O 1
ATOM 1524 N N . ASP A 1 181 ? -4.624 10.027 18.402 1.00 95.44 181 ASP A N 1
ATOM 1525 C CA . ASP A 1 181 ? -5.574 9.007 17.965 1.00 95.44 181 ASP A CA 1
ATOM 1526 C C . ASP A 1 181 ? -4.915 7.633 17.879 1.00 95.44 181 ASP A C 1
ATOM 1528 O O . ASP A 1 181 ? -5.529 6.641 18.272 1.00 95.44 181 ASP A O 1
ATOM 1532 N N . PHE A 1 182 ? -3.650 7.576 17.456 1.00 95.12 182 PHE A N 1
ATOM 1533 C CA . PHE A 1 182 ? -2.850 6.356 17.492 1.00 95.12 182 PHE A CA 1
ATOM 1534 C C . PH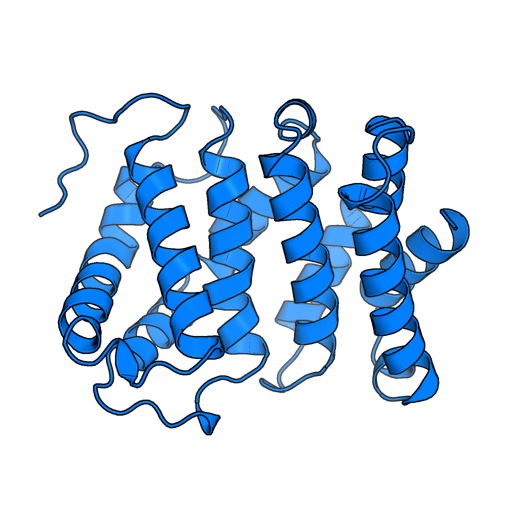E A 1 182 ? -2.690 5.805 18.917 1.00 95.12 182 PHE A C 1
ATOM 1536 O O . PHE A 1 182 ? -2.974 4.629 19.143 1.00 95.12 182 PHE A O 1
ATOM 1543 N N . VAL A 1 183 ? -2.303 6.638 19.891 1.00 94.88 183 VAL A N 1
ATOM 1544 C CA . VAL A 1 183 ? -2.141 6.201 21.293 1.00 94.88 183 VAL A CA 1
ATOM 1545 C C . VAL A 1 183 ? -3.446 5.617 21.836 1.00 94.88 183 VAL A C 1
ATOM 1547 O O . VAL A 1 183 ? -3.444 4.516 22.381 1.00 94.88 183 VAL A O 1
ATOM 1550 N N . LYS A 1 184 ? -4.582 6.280 21.586 1.00 95.56 184 LYS A N 1
ATOM 1551 C CA . LYS A 1 184 ? -5.900 5.764 21.989 1.00 95.56 184 LYS A CA 1
ATOM 1552 C C . LYS A 1 184 ? -6.226 4.407 21.365 1.00 95.56 184 LYS A C 1
ATOM 1554 O O . LYS A 1 184 ? -6.814 3.568 22.039 1.00 95.56 184 LYS A O 1
ATOM 1559 N N . ILE A 1 185 ? -5.872 4.177 20.096 1.00 94.94 185 ILE A N 1
ATOM 1560 C CA . ILE A 1 185 ? -6.061 2.869 19.445 1.00 94.94 185 ILE A CA 1
ATOM 1561 C C . ILE A 1 185 ? -5.266 1.796 20.200 1.00 94.94 185 ILE A C 1
ATOM 1563 O O . ILE A 1 185 ? -5.816 0.741 20.516 1.00 94.94 185 ILE A O 1
ATOM 1567 N N . ILE A 1 186 ? -3.998 2.060 20.527 1.00 94.56 186 ILE A N 1
ATOM 1568 C CA . ILE A 1 186 ? -3.164 1.111 21.278 1.00 94.56 186 ILE A CA 1
ATOM 1569 C C . ILE A 1 186 ? -3.746 0.850 22.671 1.00 94.56 186 ILE A C 1
ATOM 1571 O O . ILE A 1 186 ? -3.891 -0.310 23.058 1.00 94.56 186 ILE A O 1
ATOM 1575 N N . ASP A 1 187 ? -4.154 1.890 23.395 1.00 94.12 187 ASP A N 1
ATOM 1576 C CA . ASP A 1 187 ? -4.754 1.753 24.726 1.00 94.12 187 ASP A CA 1
ATOM 1577 C C . ASP A 1 187 ? -6.022 0.885 24.694 1.00 94.12 187 ASP A C 1
ATOM 1579 O O . ASP A 1 187 ? -6.180 -0.038 25.500 1.00 94.12 187 ASP A O 1
ATOM 1583 N N . VAL A 1 188 ? -6.904 1.125 23.719 1.00 92.62 188 VAL A N 1
ATOM 1584 C CA . VAL A 1 188 ? -8.152 0.367 23.553 1.00 92.62 188 VAL A CA 1
ATOM 1585 C C . VAL A 1 188 ? -7.892 -1.089 23.174 1.00 92.62 188 VAL A C 1
ATOM 1587 O O . VAL A 1 188 ? -8.604 -1.965 23.651 1.00 92.62 188 VAL A O 1
ATOM 1590 N N . HIS A 1 189 ? -6.898 -1.386 22.338 1.00 92.75 189 HIS A N 1
ATOM 1591 C CA . HIS A 1 189 ? -6.742 -2.738 21.783 1.00 92.75 189 HIS A CA 1
ATOM 1592 C C . HIS A 1 189 ? -5.700 -3.606 22.488 1.00 92.75 189 HIS A C 1
ATOM 1594 O O . HIS A 1 189 ? -5.758 -4.831 22.372 1.00 92.75 189 HIS A O 1
ATOM 1600 N N . SER A 1 190 ? -4.779 -3.010 23.247 1.00 92.00 190 SER A N 1
ATOM 1601 C CA . SER A 1 190 ? -3.661 -3.708 23.908 1.00 92.00 190 SER A CA 1
ATOM 1602 C C . SER A 1 190 ? -4.088 -4.813 24.881 1.00 92.00 190 SER A C 1
ATOM 1604 O O . SER A 1 190 ? -3.340 -5.763 25.096 1.00 92.00 190 SER A O 1
ATOM 1606 N N . HIS A 1 191 ? -5.296 -4.733 25.441 1.00 90.31 191 HIS A N 1
ATOM 1607 C CA . HIS A 1 191 ? -5.816 -5.715 26.396 1.00 90.31 191 HIS A CA 1
ATOM 1608 C C . HIS A 1 191 ? -6.626 -6.853 25.748 1.00 90.31 191 HIS A C 1
ATOM 1610 O O . HIS A 1 191 ? -7.083 -7.750 26.454 1.00 90.31 191 HIS A O 1
ATOM 1616 N N . ILE A 1 192 ? -6.806 -6.832 24.421 1.00 89.38 192 ILE A N 1
ATOM 1617 C CA . ILE A 1 192 ? -7.609 -7.814 23.669 1.00 89.38 192 ILE A CA 1
ATOM 1618 C C . ILE A 1 192 ? -6.869 -8.408 22.461 1.00 89.38 192 ILE A C 1
ATOM 1620 O O . ILE A 1 192 ? -7.509 -8.841 21.503 1.00 89.38 192 ILE A O 1
ATOM 1624 N N . ILE A 1 193 ? -5.533 -8.444 22.502 1.00 88.38 193 ILE A N 1
ATOM 1625 C CA . ILE A 1 193 ? -4.671 -8.890 21.389 1.00 88.38 193 ILE A CA 1
ATOM 1626 C C . ILE A 1 193 ? -5.077 -10.272 20.854 1.00 88.38 193 ILE A C 1
ATOM 1628 O O . ILE A 1 193 ? -5.186 -10.452 19.643 1.00 88.38 193 ILE A O 1
ATOM 1632 N N . ASP A 1 194 ? -5.395 -11.220 21.739 1.00 89.19 194 ASP A N 1
ATOM 1633 C CA . ASP A 1 194 ? -5.784 -12.589 21.359 1.00 89.19 194 ASP A CA 1
ATOM 1634 C C . ASP A 1 194 ? -7.094 -12.661 20.550 1.00 89.19 194 ASP A C 1
ATOM 1636 O O . ASP A 1 194 ? -7.394 -13.680 19.929 1.00 89.19 194 ASP A O 1
ATOM 1640 N N . MET A 1 195 ? -7.889 -11.587 20.548 1.00 88.38 195 MET A N 1
ATOM 1641 C CA . MET A 1 195 ? -9.151 -11.489 19.810 1.00 88.38 195 MET A CA 1
ATOM 1642 C C . MET A 1 195 ? -9.032 -10.671 18.521 1.00 88.38 195 MET A C 1
ATOM 1644 O O . MET A 1 195 ? -10.039 -10.436 17.844 1.00 88.38 195 MET A O 1
ATOM 1648 N N . TRP A 1 196 ? -7.836 -10.196 18.169 1.00 89.75 196 TRP A N 1
ATOM 1649 C CA . TRP A 1 196 ? -7.662 -9.385 16.974 1.00 89.75 196 TRP A CA 1
ATOM 1650 C C . TRP A 1 196 ? -7.925 -10.200 15.710 1.00 89.75 196 TRP A C 1
ATOM 1652 O O . TRP A 1 196 ? -7.360 -11.268 15.481 1.00 89.75 196 TRP A O 1
ATOM 1662 N N . SER A 1 197 ? -8.769 -9.653 14.837 1.00 91.12 197 SER A N 1
ATOM 1663 C CA . SER A 1 197 ? -8.860 -10.144 13.461 1.00 91.12 197 SER A CA 1
ATOM 1664 C C . SER A 1 197 ? -7.578 -9.817 12.689 1.00 91.12 197 SER A C 1
ATOM 1666 O O . SER A 1 197 ? -6.905 -8.833 12.991 1.00 91.12 197 SER A O 1
ATOM 1668 N N . GLU A 1 198 ? -7.294 -10.568 11.625 1.00 92.12 198 GLU A N 1
ATOM 1669 C CA . GLU A 1 198 ? -6.170 -10.296 10.715 1.00 92.12 198 GLU A CA 1
ATOM 1670 C C . GLU A 1 198 ? -6.188 -8.853 10.175 1.00 92.12 198 GLU A C 1
ATOM 1672 O O . GLU A 1 198 ? -5.162 -8.177 10.115 1.00 92.12 198 GLU A O 1
ATOM 1677 N N . LYS A 1 199 ? -7.376 -8.335 9.842 1.00 93.12 199 LYS A N 1
ATOM 1678 C CA . LYS A 1 199 ? -7.547 -6.955 9.369 1.00 93.12 199 LYS A CA 1
ATOM 1679 C C . LYS A 1 199 ? -7.157 -5.925 10.432 1.00 93.12 199 LYS A C 1
ATOM 1681 O O . LYS A 1 199 ? -6.433 -4.984 10.132 1.00 93.12 199 LYS A O 1
ATOM 1686 N N . LEU A 1 200 ? -7.601 -6.123 11.675 1.00 92.94 200 LEU A N 1
ATOM 1687 C CA . LEU A 1 200 ? -7.247 -5.231 12.782 1.00 92.94 200 LEU A CA 1
ATOM 1688 C C . LEU A 1 200 ? -5.746 -5.290 13.080 1.00 92.94 200 LEU A C 1
ATOM 1690 O O . LEU A 1 200 ? -5.106 -4.247 13.182 1.00 92.94 200 LEU A O 1
ATOM 1694 N N . LEU A 1 201 ? -5.189 -6.502 13.152 1.00 93.94 201 LEU A N 1
ATOM 1695 C CA . LEU A 1 201 ? -3.763 -6.719 13.376 1.00 93.94 201 LEU A CA 1
ATOM 1696 C C . LEU A 1 201 ? -2.921 -6.008 12.314 1.00 93.94 201 LEU A C 1
ATOM 1698 O O . LEU A 1 201 ? -1.991 -5.289 12.659 1.00 93.94 201 LEU A O 1
ATOM 1702 N N . THR A 1 202 ? -3.256 -6.173 11.033 1.00 93.94 202 THR A N 1
ATOM 1703 C CA . THR A 1 202 ? -2.505 -5.537 9.940 1.00 93.94 202 THR A CA 1
ATOM 1704 C C . THR A 1 202 ? -2.617 -4.013 9.972 1.00 93.94 202 THR A C 1
ATOM 1706 O O . THR A 1 202 ? -1.601 -3.339 9.821 1.00 93.94 202 THR A O 1
ATOM 1709 N N . CYS A 1 203 ? -3.799 -3.447 10.239 1.00 95.12 203 CYS A N 1
ATOM 1710 C CA . CYS A 1 203 ? -3.953 -2.001 10.436 1.00 95.12 203 CYS A CA 1
ATOM 1711 C C . CYS A 1 203 ? -3.079 -1.475 11.582 1.00 95.12 203 CYS A C 1
ATOM 1713 O O . CYS A 1 203 ? -2.330 -0.522 11.384 1.00 95.12 203 CYS A O 1
ATOM 1715 N N . ILE A 1 204 ? -3.140 -2.101 12.762 1.00 95.25 204 ILE A N 1
ATOM 1716 C CA . ILE A 1 204 ? -2.349 -1.672 13.923 1.00 95.25 204 ILE A CA 1
ATOM 1717 C C . ILE A 1 204 ? -0.849 -1.834 13.647 1.00 95.25 204 ILE A C 1
ATOM 1719 O O . ILE A 1 204 ? -0.083 -0.917 13.923 1.00 95.25 204 ILE A O 1
ATOM 1723 N N . ALA A 1 205 ? -0.420 -2.952 13.056 1.00 95.38 205 ALA A N 1
ATOM 1724 C CA . ALA A 1 205 ? 0.986 -3.201 12.748 1.00 95.38 205 ALA A CA 1
ATOM 1725 C C . ALA A 1 205 ? 1.569 -2.153 11.785 1.00 95.38 205 ALA A C 1
ATOM 1727 O O . ALA A 1 205 ? 2.655 -1.630 12.032 1.00 95.38 205 ALA A O 1
ATOM 1728 N N . HIS A 1 206 ? 0.846 -1.799 10.719 1.00 95.56 206 HIS A N 1
ATOM 1729 C CA . HIS A 1 206 ? 1.318 -0.787 9.771 1.00 95.56 206 HIS A CA 1
ATOM 1730 C C . HIS A 1 206 ? 1.246 0.636 10.329 1.00 95.56 206 HIS A C 1
ATOM 1732 O O . HIS A 1 206 ? 2.134 1.431 10.029 1.00 95.56 206 HIS A O 1
ATOM 1738 N N . LEU A 1 207 ? 0.270 0.949 11.190 1.00 95.88 207 LEU A N 1
ATOM 1739 C CA . LEU A 1 207 ? 0.264 2.208 11.942 1.00 95.88 207 LEU A CA 1
ATOM 1740 C C . LEU A 1 207 ? 1.461 2.302 12.895 1.00 95.88 207 LEU A C 1
ATOM 1742 O O . LEU A 1 207 ? 2.122 3.333 12.924 1.00 95.88 207 LEU A O 1
ATOM 1746 N N . ILE A 1 208 ? 1.786 1.233 13.631 1.00 95.06 208 ILE A N 1
ATOM 1747 C CA . ILE A 1 208 ? 2.978 1.188 14.494 1.00 95.06 208 ILE A CA 1
ATOM 1748 C C . ILE A 1 208 ? 4.243 1.404 13.665 1.00 95.06 208 ILE A C 1
ATOM 1750 O O . ILE A 1 208 ? 5.091 2.204 14.057 1.00 95.06 208 ILE A O 1
ATOM 1754 N N . GLY A 1 209 ? 4.369 0.712 12.527 1.00 93.00 209 GLY A N 1
ATOM 1755 C CA . GLY A 1 209 ? 5.499 0.883 11.614 1.00 93.00 209 GLY A CA 1
ATOM 1756 C C . GLY A 1 209 ? 5.628 2.333 11.159 1.00 93.00 209 GLY A C 1
ATOM 1757 O O . GLY A 1 209 ? 6.677 2.939 11.328 1.00 93.00 209 GLY A O 1
ATOM 1758 N N . PHE A 1 210 ? 4.529 2.923 10.694 1.00 93.81 210 PHE A N 1
ATOM 1759 C CA . PHE A 1 210 ? 4.491 4.312 10.255 1.00 93.81 210 PHE A CA 1
ATOM 1760 C C . PHE A 1 210 ? 4.883 5.309 11.354 1.00 93.81 210 PHE A C 1
ATOM 1762 O O . PHE A 1 210 ? 5.758 6.142 11.137 1.00 93.81 210 PHE A O 1
ATOM 1769 N N . ILE A 1 211 ? 4.300 5.193 12.551 1.00 93.25 211 ILE A N 1
ATOM 1770 C CA . ILE A 1 211 ? 4.653 6.051 13.692 1.00 93.25 211 ILE A CA 1
ATOM 1771 C C . ILE A 1 211 ? 6.125 5.866 14.070 1.00 93.25 211 ILE A C 1
ATOM 1773 O O . ILE A 1 211 ? 6.817 6.836 14.369 1.00 93.25 211 ILE A O 1
ATOM 1777 N N . SER A 1 212 ? 6.629 4.633 14.007 1.00 90.00 212 SER A N 1
ATOM 1778 C CA . SER A 1 212 ? 8.047 4.353 14.236 1.00 90.00 212 SER A CA 1
ATOM 1779 C C . SER A 1 212 ? 8.918 5.042 13.185 1.00 90.00 212 SER A C 1
ATOM 1781 O O . SER A 1 212 ? 9.884 5.698 13.555 1.00 90.00 212 SER A O 1
ATOM 1783 N N . ALA A 1 213 ? 8.562 4.981 11.901 1.00 88.50 213 ALA A N 1
ATOM 1784 C CA . ALA A 1 213 ? 9.283 5.695 10.849 1.00 88.50 213 ALA A CA 1
ATOM 1785 C C . ALA A 1 213 ? 9.276 7.216 11.073 1.00 88.50 213 ALA A C 1
ATOM 1787 O O . ALA A 1 213 ? 10.293 7.864 10.853 1.00 88.50 213 ALA A O 1
ATOM 1788 N N . CYS A 1 214 ? 8.190 7.785 11.610 1.00 87.94 214 CYS A N 1
ATOM 1789 C CA . CYS A 1 214 ? 8.183 9.187 12.028 1.00 87.94 214 CYS A CA 1
ATOM 1790 C C . CYS A 1 214 ? 9.181 9.474 13.160 1.00 87.94 214 CYS A C 1
ATOM 1792 O O . CYS A 1 214 ? 9.819 10.520 13.146 1.00 87.94 214 CYS A O 1
ATOM 1794 N N . CYS A 1 215 ? 9.351 8.560 14.118 1.00 84.31 215 CYS A N 1
ATOM 1795 C CA . CYS A 1 215 ? 10.320 8.715 15.209 1.00 84.31 215 CYS A CA 1
ATOM 1796 C C . CYS A 1 215 ? 11.784 8.607 14.760 1.00 84.31 215 CYS A C 1
ATOM 1798 O O . CYS A 1 215 ? 12.663 9.229 15.359 1.00 84.31 215 CYS A O 1
ATOM 1800 N N . TRP A 1 216 ? 12.031 7.818 13.718 1.00 80.19 216 TRP A N 1
ATOM 1801 C CA . TRP A 1 216 ? 13.354 7.521 13.165 1.00 80.19 216 TRP A CA 1
ATOM 1802 C C . TRP A 1 216 ? 13.545 8.139 11.779 1.00 80.19 216 TRP A C 1
ATOM 1804 O O . TRP A 1 216 ? 14.194 7.548 10.915 1.00 80.19 216 TRP A O 1
ATOM 1814 N N . TRP A 1 217 ? 12.933 9.300 11.550 1.00 78.38 217 TRP A N 1
ATOM 1815 C CA . TRP A 1 217 ? 12.951 9.973 10.257 1.00 78.38 217 TRP A CA 1
ATOM 1816 C C . TRP A 1 217 ? 14.388 10.156 9.753 1.00 78.38 217 TRP A C 1
ATOM 1818 O O . TRP A 1 217 ? 15.268 10.571 10.508 1.00 78.38 217 TRP A O 1
ATOM 1828 N N . ASN A 1 218 ? 14.637 9.848 8.479 1.00 67.31 218 ASN A N 1
ATOM 1829 C CA . ASN A 1 218 ? 15.978 9.858 7.873 1.00 67.31 218 ASN A CA 1
ATOM 1830 C C . ASN A 1 218 ? 17.008 8.933 8.558 1.00 67.31 218 ASN A C 1
ATOM 1832 O O . ASN A 1 218 ? 18.218 9.099 8.387 1.00 67.31 218 ASN A O 1
ATOM 1836 N N . GLY A 1 219 ? 16.553 7.937 9.322 1.00 63.06 219 GLY A N 1
ATOM 1837 C CA . GLY A 1 219 ? 17.417 7.009 10.054 1.00 63.06 219 GLY A CA 1
ATOM 1838 C C . GLY A 1 219 ? 18.050 7.605 11.315 1.00 63.06 219 GLY A C 1
ATOM 1839 O O . GLY A 1 219 ? 18.844 6.931 11.975 1.00 63.06 219 GLY A O 1
ATOM 1840 N N . GLU A 1 220 ? 17.691 8.838 11.681 1.00 60.16 220 GLU A N 1
ATOM 1841 C CA . GLU A 1 220 ? 18.126 9.485 12.914 1.00 60.16 220 GLU A CA 1
ATOM 1842 C C . GLU A 1 220 ? 16.977 9.514 13.921 1.00 60.16 220 GLU A C 1
ATOM 1844 O O . GLU A 1 220 ? 15.825 9.788 13.588 1.00 60.16 220 GLU A O 1
ATOM 1849 N N . ASN A 1 221 ? 17.281 9.224 15.188 1.00 56.94 221 ASN A N 1
ATOM 1850 C CA . ASN A 1 221 ? 16.297 9.398 16.248 1.00 56.94 221 ASN A CA 1
ATOM 1851 C C . ASN A 1 221 ? 16.033 10.896 16.417 1.00 56.94 221 ASN A C 1
ATOM 1853 O O . ASN A 1 221 ? 16.932 11.635 16.831 1.00 56.94 221 ASN A O 1
ATOM 1857 N N . ILE A 1 222 ? 14.810 11.344 16.136 1.00 61.22 222 ILE A N 1
ATOM 1858 C CA . ILE A 1 222 ? 14.447 12.735 16.383 1.00 61.22 222 ILE A CA 1
ATOM 1859 C C . ILE A 1 222 ? 14.279 12.912 17.896 1.00 61.22 222 ILE A C 1
ATOM 1861 O O . ILE A 1 222 ? 13.210 12.695 18.465 1.00 61.22 222 ILE A O 1
ATOM 1865 N N . THR A 1 223 ? 15.338 13.386 18.557 1.00 52.78 223 THR A N 1
ATOM 1866 C CA . THR A 1 223 ? 15.400 13.624 20.013 1.00 52.78 223 THR A CA 1
ATOM 1867 C C . THR A 1 223 ? 14.394 14.659 20.536 1.00 52.78 223 THR A C 1
ATOM 1869 O O . THR A 1 223 ? 14.341 14.909 21.739 1.00 52.78 223 THR A O 1
ATOM 1872 N N . HIS A 1 224 ? 13.615 15.285 19.649 1.00 54.31 224 HIS A N 1
ATOM 1873 C CA . HIS A 1 224 ? 12.704 16.391 19.944 1.00 54.31 224 HIS A CA 1
ATOM 1874 C C . HIS A 1 224 ? 11.265 16.173 19.472 1.00 54.31 224 HIS A C 1
ATOM 1876 O O . HIS A 1 224 ? 10.496 17.134 19.481 1.00 54.31 224 HIS A O 1
ATOM 1882 N N . ILE A 1 225 ? 10.869 14.952 19.089 1.00 55.88 225 ILE A N 1
ATOM 1883 C CA . ILE A 1 225 ? 9.435 14.700 18.925 1.00 55.88 225 ILE A CA 1
ATOM 1884 C C . ILE A 1 225 ? 8.817 14.730 20.315 1.00 55.88 225 ILE A C 1
ATOM 1886 O O . ILE A 1 225 ? 9.072 13.849 21.137 1.00 55.88 225 ILE A O 1
ATOM 1890 N N . ASN A 1 226 ? 7.999 15.749 20.572 1.00 54.59 226 ASN A N 1
ATOM 1891 C CA . ASN A 1 226 ? 7.150 15.788 21.756 1.00 54.59 226 ASN A CA 1
ATOM 1892 C C . ASN A 1 226 ? 6.056 14.729 21.585 1.00 54.59 226 ASN A C 1
ATOM 1894 O O . ASN A 1 226 ? 4.944 15.011 21.140 1.00 54.59 226 ASN A O 1
ATOM 1898 N N . LEU A 1 227 ? 6.412 13.482 21.881 1.00 52.12 227 LEU A N 1
ATOM 1899 C CA . LEU A 1 227 ? 5.476 12.402 22.135 1.00 52.12 227 LEU A CA 1
ATOM 1900 C C . LEU A 1 227 ? 4.879 12.653 23.521 1.00 52.12 227 LEU A C 1
ATOM 1902 O O . LEU A 1 227 ? 5.374 12.102 24.500 1.00 52.12 227 LEU A O 1
ATOM 1906 N N . LEU A 1 228 ? 3.829 13.481 23.551 1.00 47.59 228 LEU A N 1
ATOM 1907 C CA . LEU A 1 228 ? 3.057 13.879 24.739 1.00 47.59 228 LEU A CA 1
ATOM 1908 C C . LEU A 1 228 ? 3.810 14.802 25.712 1.00 47.59 228 LEU A C 1
ATOM 1910 O O . LEU A 1 228 ? 4.667 14.332 26.490 1.00 47.59 228 LEU A O 1
#

Radius of gyration: 17.55 Å; chains: 1; bounding box: 37×34×48 Å

Secondary structure (DSSP, 8-state):
-HHHHHHHHHHHTS--HHHHTSHHHHHHHHHHHHHHHHHHHS-TTS-HHHHHHHHS-S-HHHHHHHHHHHHH---TT-HHHHHHHHHHHHHHHHHHH-GGGTT-HHHHHHHHHHIIIIITSHHHHHHHHHHT-SS--GGG--HHHHIIIIIHHHHHHHHHTS--S--SS-HHHHHHHHHHHHHHHHHHHTT-GGG--HHHHHHHHHHHHHHHHHHTGGGS--TT----

Sequence (228 aa):
LLKLEYWAWKVLSKDSYQWINQPNYLNLFYTLISFNKNLIFNYDYIDDNIKAALLIPDTIDLINGIFEQINRTKDDNDPFFTIISLWLDNISLFIYENPQFDTSPIICHMNQYIGHNYLMTEQFLFYLIQLQQPTIAQTIFTTKQLFYIRTCSFSLNSYLAAQEEDFPFTAQEIMNYIGNDFVKIIDVHSHIIDMWSEKLLTCIAHLIGFISACCWWNGENITHINLL